Protein AF-W5WKM8-F1 (afdb_monomer)

pLDDT: mean 72.63, std 17.85, range [35.56, 95.5]

Mean predicted aligned error: 15.66 Å

Organism: NCBI:txid1449976

Nearest PDB structures (foldseek):
  8wcm-assembly1_B  TM=4.180E-01  e=6.533E+00  Rift Valley fever virus

Secondary structure (DSSP, 8-state):
-HHHHHHHHHHHHHHHHHHHHHHHHHHHHHHHTT-SS-EE-S--TT-BPEEEEEEEEEETTEEEEEEEEE--SSSBPPPTT-SS---BT-EEE-HHHHHHHHSSGGGGTGGG-TT-EEEEPPGGG-SSTT-EEEEEE-TT--SSSEE-EE----------SHHHHHHHHHHHHHHHHHH------SSS-------

Structure (mmCIF, N/CA/C/O backbone):
data_AF-W5WKM8-F1
#
_entry.id   AF-W5WKM8-F1
#
loop_
_atom_site.group_PDB
_atom_site.id
_atom_site.type_symbol
_atom_site.label_atom_id
_atom_site.label_alt_id
_atom_site.label_comp_id
_atom_site.label_asym_id
_atom_site.label_entity_id
_atom_site.label_seq_id
_atom_site.pdbx_PDB_ins_code
_atom_site.Cartn_x
_atom_site.Cartn_y
_atom_site.Cartn_z
_atom_site.occupancy
_atom_site.B_iso_or_equiv
_atom_site.auth_seq_id
_atom_site.auth_comp_id
_atom_site.auth_asym_id
_atom_site.auth_atom_id
_atom_site.pdbx_PDB_model_num
ATOM 1 N N . MET A 1 1 ? 34.452 47.787 -2.605 1.00 51.53 1 MET A N 1
ATOM 2 C CA . MET A 1 1 ? 33.979 46.634 -3.412 1.00 51.53 1 MET A CA 1
ATOM 3 C C . MET A 1 1 ? 33.472 45.465 -2.559 1.00 51.53 1 MET A C 1
ATOM 5 O O . MET A 1 1 ? 32.476 44.871 -2.940 1.00 51.53 1 MET A O 1
ATOM 9 N N . LEU A 1 2 ? 34.045 45.215 -1.373 1.00 51.47 2 LEU A N 1
ATOM 10 C CA . LEU A 1 2 ? 33.690 44.103 -0.469 1.00 51.47 2 LEU A CA 1
ATOM 11 C C . LEU A 1 2 ? 32.227 44.055 0.036 1.00 51.47 2 LEU A C 1
ATOM 13 O O . LEU A 1 2 ? 31.668 42.985 0.215 1.00 51.47 2 LEU A O 1
ATOM 17 N N . ARG A 1 3 ? 31.566 45.204 0.236 1.00 49.69 3 ARG A N 1
ATOM 18 C CA . ARG A 1 3 ? 30.164 45.248 0.711 1.00 49.69 3 ARG A CA 1
ATOM 19 C C . ARG A 1 3 ? 29.138 44.762 -0.322 1.00 49.69 3 ARG A C 1
ATOM 21 O O . ARG 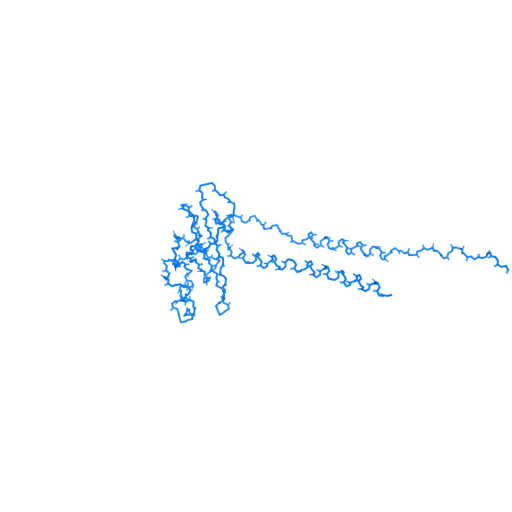A 1 3 ? 28.058 44.326 0.052 1.00 49.69 3 ARG A O 1
ATOM 28 N N . ARG A 1 4 ? 29.465 44.838 -1.617 1.00 51.81 4 ARG A N 1
ATOM 29 C CA . ARG A 1 4 ? 28.562 44.426 -2.706 1.00 51.81 4 ARG A CA 1
ATOM 30 C C . ARG A 1 4 ? 28.568 42.913 -2.923 1.00 51.81 4 ARG A C 1
ATOM 32 O O . ARG A 1 4 ? 27.525 42.354 -3.234 1.00 51.81 4 ARG A O 1
ATOM 39 N N . SER A 1 5 ? 29.707 42.255 -2.714 1.00 51.59 5 SER A N 1
ATOM 40 C CA . SER A 1 5 ? 29.827 40.798 -2.824 1.00 51.59 5 SER A CA 1
ATOM 41 C C . SER A 1 5 ? 29.156 40.065 -1.660 1.00 51.59 5 SER A C 1
ATOM 43 O O . SER A 1 5 ? 28.537 39.032 -1.887 1.00 51.59 5 SER A O 1
ATOM 45 N N . VAL A 1 6 ? 29.195 40.622 -0.443 1.00 59.97 6 VAL A N 1
ATOM 46 C CA . VAL A 1 6 ? 28.514 40.039 0.732 1.00 59.97 6 VAL A CA 1
ATOM 47 C C . VAL A 1 6 ? 26.993 40.023 0.554 1.00 59.97 6 VAL A C 1
ATOM 49 O O . VAL A 1 6 ? 26.350 39.024 0.860 1.00 59.97 6 VAL A O 1
ATOM 52 N N . LEU A 1 7 ? 26.416 41.092 -0.005 1.00 58.94 7 LEU A N 1
ATOM 53 C CA . LEU A 1 7 ? 24.978 41.152 -0.291 1.00 58.94 7 LEU A CA 1
ATOM 54 C C . LEU A 1 7 ? 24.566 40.175 -1.399 1.00 58.94 7 LEU A C 1
ATOM 56 O O . LEU A 1 7 ? 23.513 39.554 -1.303 1.00 58.94 7 LEU A O 1
ATOM 60 N N . LEU A 1 8 ? 25.411 40.002 -2.421 1.00 62.09 8 LEU A N 1
ATOM 61 C CA . LEU A 1 8 ? 25.165 39.035 -3.491 1.00 62.09 8 LEU A CA 1
ATOM 62 C C . LEU A 1 8 ? 25.204 37.594 -2.959 1.00 62.09 8 LEU A C 1
ATOM 64 O O . LEU A 1 8 ? 24.317 36.805 -3.263 1.00 62.09 8 LEU A O 1
ATOM 68 N N . ALA A 1 9 ? 26.190 37.268 -2.119 1.00 62.94 9 ALA A N 1
ATOM 69 C CA . ALA A 1 9 ? 26.302 35.952 -1.494 1.00 62.94 9 ALA A CA 1
ATOM 70 C C . ALA A 1 9 ? 25.115 35.653 -0.562 1.00 62.94 9 ALA A C 1
ATOM 72 O O . ALA A 1 9 ? 24.573 34.553 -0.604 1.00 62.94 9 ALA A O 1
ATOM 73 N N . ALA A 1 10 ? 24.664 36.638 0.221 1.00 64.00 10 ALA A N 1
ATOM 74 C CA . ALA A 1 10 ? 23.489 36.496 1.079 1.00 64.00 10 ALA A CA 1
ATOM 75 C C . ALA A 1 10 ? 22.193 36.295 0.273 1.00 64.00 10 ALA A C 1
ATOM 77 O O . ALA A 1 10 ? 21.369 35.463 0.643 1.00 64.00 10 ALA A O 1
ATOM 78 N N . ALA A 1 11 ? 22.028 36.998 -0.852 1.00 64.25 11 ALA A N 1
ATOM 79 C CA . ALA A 1 11 ? 20.879 36.818 -1.739 1.00 64.25 11 ALA A CA 1
ATOM 80 C C . ALA A 1 11 ? 20.881 35.436 -2.413 1.00 64.25 11 ALA A C 1
ATOM 82 O O . ALA A 1 11 ? 19.850 34.772 -2.450 1.00 64.25 11 ALA A O 1
ATOM 83 N N . ILE A 1 12 ? 22.041 34.967 -2.885 1.00 70.00 12 ILE A N 1
ATOM 84 C CA . ILE A 1 12 ? 22.187 33.624 -3.464 1.00 70.00 12 ILE A CA 1
ATOM 85 C C . ILE A 1 12 ? 21.918 32.548 -2.404 1.00 70.00 12 ILE A C 1
ATOM 87 O O . ILE A 1 12 ? 21.223 31.581 -2.695 1.00 70.00 12 ILE A O 1
ATOM 91 N N . ALA A 1 13 ? 22.402 32.726 -1.172 1.00 61.09 13 ALA A N 1
ATOM 92 C CA . ALA A 1 13 ? 22.132 31.806 -0.068 1.00 61.09 13 ALA A CA 1
ATOM 93 C C . ALA A 1 13 ? 20.644 31.781 0.320 1.00 61.09 13 ALA A C 1
ATOM 95 O O . ALA A 1 13 ? 20.099 30.709 0.570 1.00 61.09 13 ALA A O 1
ATOM 96 N N . ALA A 1 14 ? 19.970 32.935 0.319 1.00 61.34 14 ALA A N 1
ATOM 97 C CA . ALA A 1 14 ? 18.532 33.020 0.569 1.00 61.34 14 ALA A CA 1
ATOM 98 C C . ALA A 1 14 ? 17.711 32.352 -0.548 1.00 61.34 14 ALA A C 1
ATOM 100 O O . ALA A 1 14 ? 16.767 31.621 -0.257 1.00 61.34 14 ALA A O 1
ATOM 101 N N . VAL A 1 15 ? 18.104 32.537 -1.813 1.00 63.16 15 VAL A N 1
ATOM 102 C CA . VAL A 1 15 ? 17.495 31.847 -2.961 1.00 6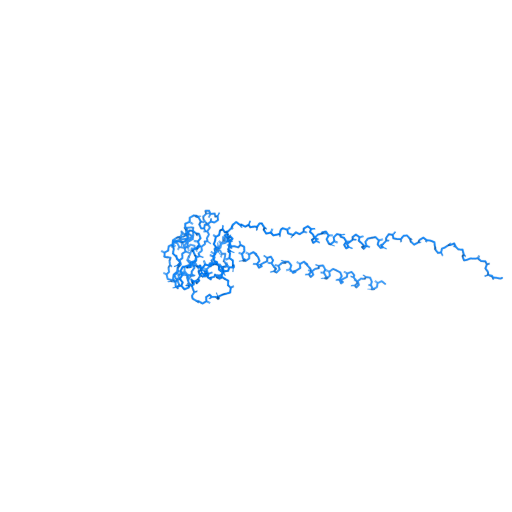3.16 15 VAL A CA 1
ATOM 103 C C . VAL A 1 15 ? 17.743 30.340 -2.873 1.00 63.16 15 VAL A C 1
ATOM 105 O O . VAL A 1 15 ? 16.800 29.568 -2.988 1.00 63.16 15 VAL A O 1
ATOM 108 N N . ALA A 1 16 ? 18.969 29.901 -2.585 1.00 58.66 16 ALA A N 1
ATOM 109 C CA . ALA A 1 16 ? 19.282 28.485 -2.409 1.00 58.66 16 ALA A CA 1
ATOM 110 C C . ALA A 1 16 ? 18.465 27.860 -1.265 1.00 58.66 16 ALA A C 1
ATOM 112 O O . ALA A 1 16 ? 17.856 26.812 -1.457 1.00 58.66 16 ALA A O 1
ATOM 113 N N . ALA A 1 17 ? 18.362 28.526 -0.111 1.00 55.62 17 ALA A N 1
ATOM 114 C CA . ALA A 1 17 ? 17.527 28.067 1.000 1.00 55.62 17 ALA A CA 1
ATOM 115 C C . ALA A 1 17 ? 16.041 27.966 0.606 1.00 55.62 17 ALA A C 1
ATOM 117 O O . ALA A 1 17 ? 15.384 26.984 0.947 1.00 55.62 17 ALA A O 1
ATOM 118 N N . ALA A 1 18 ? 15.530 28.925 -0.172 1.00 56.00 18 ALA A N 1
ATOM 119 C CA . ALA A 1 18 ? 14.168 28.895 -0.700 1.00 56.00 18 ALA A CA 1
ATOM 120 C C . ALA A 1 18 ? 13.939 27.789 -1.748 1.00 56.00 18 ALA A C 1
ATOM 122 O O . ALA A 1 18 ? 12.811 27.326 -1.883 1.00 56.00 18 ALA A O 1
ATOM 123 N N . LEU A 1 19 ? 14.981 27.330 -2.454 1.00 52.22 19 LEU A N 1
ATOM 124 C CA . LEU A 1 19 ? 14.909 26.162 -3.343 1.00 52.22 19 LEU A CA 1
ATOM 125 C C . LEU A 1 19 ? 15.028 24.821 -2.598 1.00 52.22 19 LEU A C 1
ATOM 127 O O . LEU A 1 19 ? 14.516 23.819 -3.095 1.00 52.22 19 LEU A O 1
ATOM 131 N N . LEU A 1 20 ? 15.657 24.776 -1.418 1.00 51.16 20 LEU A N 1
ATOM 132 C CA . LEU A 1 20 ? 15.793 23.534 -0.643 1.00 51.16 20 LEU A CA 1
ATOM 133 C C . LEU A 1 20 ? 14.519 23.150 0.125 1.00 51.16 20 LEU A C 1
ATOM 135 O O . LEU A 1 20 ? 14.221 21.963 0.256 1.00 51.16 20 LEU A O 1
ATOM 139 N N . VAL A 1 21 ? 13.746 24.122 0.618 1.00 48.81 21 VAL A N 1
ATOM 140 C CA . VAL A 1 21 ? 12.509 23.842 1.375 1.00 48.81 21 VAL A CA 1
ATOM 141 C C . VAL A 1 21 ? 11.454 23.087 0.536 1.00 48.81 21 VAL A C 1
ATOM 143 O O . VAL A 1 21 ? 10.919 22.093 1.035 1.00 48.81 21 VAL A O 1
ATOM 146 N N . PRO A 1 22 ? 11.199 23.437 -0.742 1.00 46.53 22 PRO A N 1
ATOM 147 C CA . PRO A 1 22 ? 10.296 22.682 -1.608 1.00 46.53 22 PRO A CA 1
ATOM 148 C C . PRO A 1 22 ? 10.731 21.235 -1.839 1.00 46.53 22 PRO A C 1
ATOM 150 O O . PRO A 1 22 ? 9.876 20.371 -1.964 1.00 46.53 22 PRO A O 1
ATOM 153 N N . GLN A 1 23 ? 12.033 20.928 -1.863 1.00 43.38 23 GLN A N 1
ATOM 154 C CA . GLN A 1 23 ? 12.495 19.556 -2.120 1.00 43.38 23 GLN A CA 1
ATOM 155 C C . GLN A 1 23 ? 12.230 18.609 -0.943 1.00 43.38 23 GLN A C 1
ATOM 157 O O . GLN A 1 23 ? 11.959 17.424 -1.144 1.00 43.38 23 GLN A O 1
ATOM 162 N N . VAL A 1 24 ? 12.236 19.126 0.287 1.00 43.66 24 VAL A N 1
ATOM 163 C CA . VAL A 1 24 ? 11.869 18.355 1.487 1.00 43.66 24 VAL A CA 1
ATOM 164 C C . VAL A 1 24 ? 10.354 18.114 1.554 1.00 43.66 24 VAL A C 1
ATOM 166 O O . VAL A 1 24 ? 9.916 17.071 2.032 1.00 43.66 24 VAL A O 1
ATOM 169 N N . ILE A 1 25 ? 9.547 19.042 1.032 1.00 44.06 25 ILE A N 1
ATOM 170 C CA . ILE A 1 25 ? 8.085 18.894 0.957 1.00 44.06 25 ILE A CA 1
ATOM 171 C C . ILE A 1 25 ? 7.692 17.981 -0.209 1.00 44.06 25 ILE A C 1
ATOM 173 O O . ILE A 1 25 ? 6.928 17.049 0.001 1.00 44.06 25 ILE A O 1
ATOM 177 N N . ALA A 1 26 ? 8.292 18.148 -1.387 1.00 37.09 26 ALA A N 1
ATOM 178 C CA . ALA A 1 26 ? 8.043 17.316 -2.563 1.00 37.09 26 ALA A CA 1
ATOM 179 C C . ALA A 1 26 ? 8.474 15.854 -2.358 1.00 37.09 26 ALA A C 1
ATOM 181 O O . ALA A 1 26 ? 7.816 14.943 -2.842 1.00 37.09 26 ALA A O 1
ATOM 182 N N . SER A 1 27 ? 9.539 15.597 -1.592 1.00 36.50 27 SER A N 1
ATOM 183 C CA . SER A 1 27 ? 9.909 14.228 -1.193 1.00 36.50 27 SER A CA 1
ATOM 184 C C . SER A 1 27 ? 8.946 13.626 -0.164 1.00 36.50 27 SER A C 1
ATOM 186 O O . SER A 1 27 ? 8.787 12.405 -0.113 1.00 36.50 27 SER A O 1
ATOM 188 N N . ARG A 1 28 ? 8.267 14.465 0.630 1.00 39.00 28 ARG A N 1
ATOM 189 C CA . ARG A 1 28 ? 7.161 14.052 1.502 1.00 39.00 28 ARG A CA 1
ATOM 190 C C . ARG A 1 28 ? 5.899 13.770 0.691 1.00 39.00 28 ARG A C 1
ATOM 192 O O . ARG A 1 28 ? 5.320 12.712 0.877 1.00 39.00 28 ARG A O 1
ATOM 199 N N . GLU A 1 29 ? 5.531 14.649 -0.236 1.00 37.09 29 GLU A N 1
ATOM 200 C CA . GLU A 1 29 ? 4.366 14.512 -1.118 1.00 37.09 29 GLU A CA 1
ATOM 201 C C . GLU A 1 29 ? 4.515 13.380 -2.132 1.00 37.09 29 GLU A C 1
ATOM 203 O O . GLU A 1 29 ? 3.543 12.688 -2.381 1.00 37.09 29 GLU A O 1
ATOM 208 N N . ALA A 1 30 ? 5.714 13.095 -2.644 1.00 35.56 30 ALA A N 1
ATOM 209 C CA . ALA A 1 30 ? 5.969 11.891 -3.439 1.00 35.56 30 ALA A CA 1
ATOM 210 C C . ALA A 1 30 ? 5.799 10.608 -2.602 1.00 35.56 30 ALA A C 1
ATOM 212 O O . ALA A 1 30 ? 5.391 9.571 -3.117 1.00 35.56 30 ALA A O 1
ATOM 213 N N . ARG A 1 31 ? 6.064 10.686 -1.289 1.00 43.25 31 ARG A N 1
ATOM 214 C CA . ARG A 1 31 ? 5.884 9.581 -0.336 1.00 43.25 31 ARG A CA 1
ATOM 215 C C . ARG A 1 31 ? 4.416 9.391 0.077 1.00 43.25 31 ARG A C 1
ATOM 217 O O . ARG A 1 31 ? 4.029 8.270 0.390 1.00 43.25 31 ARG A O 1
ATOM 224 N N . THR A 1 32 ? 3.596 10.444 0.058 1.00 41.44 32 TH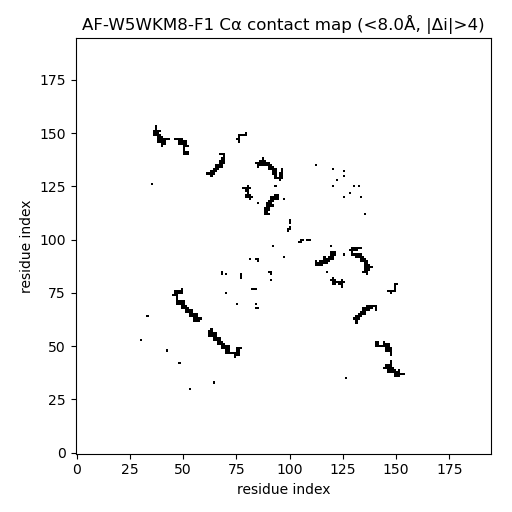R A N 1
ATOM 225 C CA . THR A 1 32 ? 2.132 10.365 0.244 1.00 41.44 32 THR A CA 1
ATOM 226 C C . THR A 1 32 ? 1.371 10.124 -1.063 1.00 41.44 32 THR A C 1
ATOM 228 O O . THR A 1 32 ? 0.319 9.498 -1.039 1.00 41.44 32 THR A O 1
ATOM 231 N N . GLY A 1 33 ? 1.900 10.579 -2.198 1.00 39.28 33 GLY A N 1
ATOM 232 C CA . GLY A 1 33 ? 1.282 10.529 -3.527 1.00 39.28 33 GLY A CA 1
ATOM 233 C C . GLY A 1 33 ? 1.304 9.151 -4.182 1.00 39.28 33 GLY A C 1
ATOM 234 O O . GLY A 1 33 ? 0.640 8.947 -5.189 1.00 39.28 33 GLY A O 1
ATOM 235 N N . ALA A 1 34 ? 2.008 8.186 -3.590 1.00 36.69 34 ALA A N 1
ATOM 236 C CA . ALA A 1 34 ? 1.874 6.786 -3.974 1.00 36.69 34 ALA A CA 1
ATOM 237 C C . ALA A 1 34 ? 0.582 6.140 -3.449 1.00 36.69 34 ALA A C 1
ATOM 239 O O . ALA A 1 34 ? 0.261 5.018 -3.835 1.00 36.69 34 ALA A O 1
ATOM 240 N N . LEU A 1 35 ? -0.192 6.844 -2.607 1.00 53.84 35 LEU A N 1
ATOM 241 C CA . LEU A 1 35 ? -1.617 6.565 -2.469 1.00 53.84 35 LEU A CA 1
ATOM 242 C C . LEU A 1 35 ? -2.262 6.933 -3.813 1.00 53.84 35 LEU A C 1
ATOM 244 O O . LEU A 1 35 ? -2.779 8.032 -3.983 1.00 53.84 35 LEU A O 1
ATOM 248 N N . THR A 1 36 ? -2.191 6.027 -4.792 1.00 52.19 36 THR A N 1
ATOM 249 C CA . THR A 1 36 ? -2.787 6.201 -6.133 1.00 52.19 36 THR A CA 1
ATOM 250 C C . THR A 1 36 ? -4.267 6.584 -6.046 1.00 52.19 36 THR A C 1
ATOM 252 O O . THR A 1 36 ? -4.812 7.210 -6.948 1.00 52.19 36 THR A O 1
ATOM 255 N N . PHE A 1 37 ? -4.901 6.272 -4.916 1.00 53.84 37 PHE A N 1
ATOM 256 C CA . PHE A 1 37 ? -6.233 6.717 -4.563 1.00 53.84 37 PHE A CA 1
ATOM 257 C C . PHE A 1 37 ? -6.167 7.891 -3.591 1.00 53.84 37 PHE A C 1
ATOM 259 O O . PHE A 1 37 ? -5.563 7.799 -2.522 1.00 53.84 37 PHE A O 1
ATOM 266 N N . SER A 1 38 ? -6.860 8.974 -3.943 1.00 56.44 38 SER A N 1
ATOM 267 C CA . SER A 1 38 ? -7.135 10.079 -3.028 1.00 56.44 38 SER A CA 1
ATOM 268 C C . SER A 1 38 ? -7.756 9.528 -1.744 1.00 56.44 38 SER A C 1
ATOM 270 O O . SER A 1 38 ? -8.793 8.858 -1.784 1.00 56.44 38 SER A O 1
ATOM 272 N N . ALA A 1 39 ? -7.084 9.763 -0.621 1.00 63.53 39 ALA A N 1
ATOM 273 C CA . ALA A 1 39 ? -7.487 9.266 0.682 1.00 63.53 39 ALA A CA 1
ATOM 274 C C . ALA A 1 39 ? -8.050 10.416 1.522 1.00 63.53 39 ALA A C 1
ATOM 276 O O . ALA A 1 39 ? -7.360 11.412 1.758 1.00 63.53 39 ALA A O 1
ATOM 277 N N . VAL A 1 40 ? -9.286 10.287 2.010 1.00 62.34 40 VAL A N 1
ATOM 278 C CA . VAL A 1 40 ? -9.849 11.274 2.943 1.00 62.34 40 VAL A CA 1
ATOM 279 C C . VAL A 1 40 ? -9.275 11.012 4.329 1.00 62.34 40 VAL A C 1
ATOM 281 O O . VAL A 1 40 ? -9.478 9.948 4.910 1.00 62.34 40 VAL A O 1
ATOM 284 N N . GLN A 1 41 ? -8.551 11.993 4.864 1.00 70.88 41 GLN A N 1
ATOM 285 C CA . GLN A 1 41 ? -7.913 11.909 6.185 1.00 70.88 41 GLN A CA 1
ATOM 286 C C . GLN A 1 41 ? -8.751 12.534 7.313 1.00 70.88 41 GLN A C 1
ATOM 288 O O . GLN A 1 41 ? -8.374 12.466 8.482 1.00 70.88 41 GLN A O 1
ATOM 293 N N . HIS A 1 42 ? -9.893 13.142 6.980 1.00 74.50 42 HIS A N 1
ATOM 294 C CA . HIS A 1 42 ? -10.816 13.703 7.964 1.00 74.50 42 HIS A CA 1
ATOM 295 C C . HIS A 1 42 ? -11.844 12.651 8.401 1.00 74.50 42 HIS A C 1
ATOM 297 O O . HIS A 1 42 ? -12.287 11.873 7.556 1.00 74.50 42 HIS A O 1
ATOM 303 N N . PRO A 1 43 ? -12.254 12.632 9.684 1.00 77.62 43 PRO A N 1
ATOM 304 C CA . PRO A 1 43 ? -13.230 11.668 10.175 1.00 77.62 43 PRO A CA 1
ATOM 305 C C . PRO A 1 43 ? -14.549 11.711 9.401 1.00 77.62 43 PRO A C 1
ATOM 307 O O . PRO A 1 43 ? -15.145 12.777 9.238 1.00 77.62 43 PRO A O 1
ATOM 310 N N . VAL A 1 44 ? -15.025 10.539 8.983 1.00 77.81 44 VAL A N 1
ATOM 311 C CA . VAL A 1 44 ? -16.345 10.348 8.369 1.00 77.81 44 VAL A CA 1
ATOM 312 C C . VAL A 1 44 ? -17.260 9.682 9.393 1.00 77.81 44 VAL A C 1
ATOM 314 O O . VAL A 1 44 ? -16.878 8.715 10.051 1.00 77.81 44 VAL A O 1
ATOM 317 N N . ALA A 1 45 ? -18.471 10.214 9.567 1.00 79.88 45 ALA A N 1
ATOM 318 C CA . ALA A 1 45 ? -19.404 9.713 10.571 1.00 79.88 45 ALA A CA 1
ATOM 319 C C . ALA A 1 45 ? -19.747 8.232 10.324 1.00 79.88 45 ALA A C 1
ATOM 321 O O . ALA A 1 45 ? -20.242 7.874 9.258 1.00 79.88 45 ALA A O 1
ATOM 322 N N . GLY A 1 46 ? -19.501 7.381 11.326 1.00 80.12 46 GLY A N 1
ATOM 323 C CA . GLY A 1 46 ? -19.794 5.944 11.262 1.00 80.12 46 GLY A CA 1
ATOM 324 C C . GLY A 1 46 ? -18.759 5.091 10.517 1.00 80.12 46 GLY A C 1
ATOM 325 O O . GLY A 1 46 ? -18.990 3.892 10.354 1.00 80.12 46 GLY A O 1
ATOM 326 N N . VAL A 1 47 ? -17.634 5.670 10.086 1.00 83.19 47 VAL A N 1
ATOM 327 C CA . VAL A 1 47 ? -16.531 4.945 9.441 1.00 83.19 47 VAL A CA 1
ATOM 328 C C . VAL A 1 47 ? -15.306 4.980 10.344 1.00 83.19 47 VAL A C 1
ATOM 330 O O . VAL A 1 47 ? -14.831 6.053 10.716 1.00 83.19 47 VAL A O 1
ATOM 333 N N . GLU A 1 48 ? -14.771 3.808 10.676 1.00 88.19 48 GLU A N 1
ATOM 334 C CA . GLU A 1 48 ? -13.489 3.733 11.374 1.00 88.19 48 GLU A CA 1
ATOM 335 C C . GLU A 1 48 ? -12.330 3.856 10.380 1.00 88.19 48 GLU A C 1
ATOM 337 O O . GLU A 1 48 ? -12.391 3.302 9.276 1.00 88.19 48 GLU A O 1
ATOM 342 N N . PRO A 1 49 ? -11.238 4.532 10.765 1.00 88.50 49 PRO A N 1
ATOM 343 C CA . PRO A 1 49 ? -10.121 4.729 9.868 1.00 88.50 49 PRO A CA 1
ATOM 344 C C . PRO A 1 49 ? -9.328 3.443 9.658 1.00 88.50 49 PRO A C 1
ATOM 346 O O . PRO A 1 49 ? -9.112 2.646 10.576 1.00 88.50 49 PRO A O 1
ATOM 349 N N . LEU A 1 50 ? -8.794 3.301 8.452 1.00 89.88 50 LEU A N 1
ATOM 350 C CA . LEU A 1 50 ? -7.670 2.428 8.178 1.00 89.88 50 LEU A CA 1
ATOM 351 C C . LEU A 1 50 ? -6.379 3.190 8.467 1.00 89.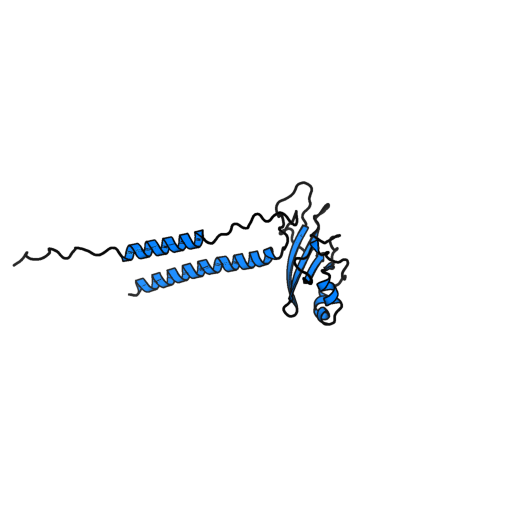88 50 LEU A C 1
ATOM 353 O O . LEU A 1 50 ? -6.151 4.269 7.918 1.00 89.88 50 LEU A O 1
ATOM 357 N N . TYR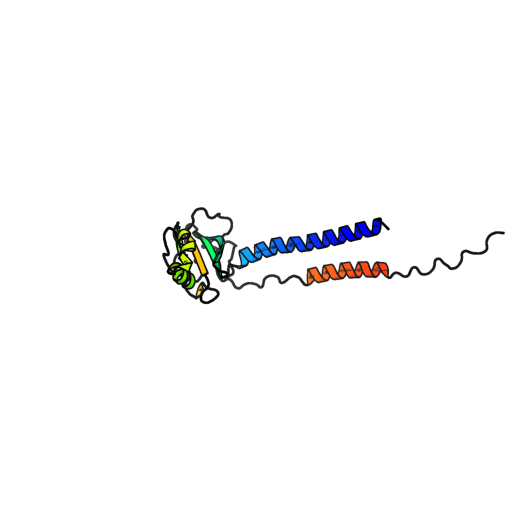 A 1 51 ? -5.519 2.631 9.313 1.00 90.44 51 TYR A N 1
ATOM 358 C CA . TYR A 1 51 ? -4.204 3.210 9.558 1.00 90.44 51 TYR A CA 1
ATOM 359 C C . TYR A 1 51 ? -3.171 2.605 8.619 1.00 90.44 51 TYR A C 1
ATOM 361 O O . TYR A 1 51 ? -3.083 1.382 8.498 1.00 90.44 51 TYR A O 1
ATOM 369 N N . LEU A 1 52 ? -2.374 3.463 7.986 1.00 88.94 52 LEU A N 1
ATOM 370 C CA . LEU A 1 52 ? -1.427 3.073 6.944 1.00 88.94 52 LEU A CA 1
ATOM 371 C C . LEU A 1 52 ? -0.012 3.548 7.270 1.00 88.94 52 LEU A C 1
ATOM 373 O O . LEU A 1 52 ? 0.217 4.691 7.666 1.00 88.94 52 LEU A O 1
ATOM 377 N N . ARG A 1 53 ? 0.971 2.688 7.023 1.00 88.44 53 ARG A N 1
ATOM 378 C CA . ARG A 1 53 ? 2.385 3.063 6.977 1.00 88.44 53 ARG A CA 1
ATOM 379 C C . ARG A 1 53 ? 2.969 2.594 5.657 1.00 88.44 53 ARG A C 1
ATOM 381 O O . ARG A 1 53 ? 3.094 1.395 5.426 1.00 88.44 53 ARG A O 1
ATOM 388 N N . ALA A 1 54 ? 3.320 3.553 4.809 1.00 86.81 54 ALA A N 1
ATOM 389 C CA . ALA A 1 54 ? 3.899 3.268 3.508 1.00 86.81 54 ALA A CA 1
ATOM 390 C C . ALA A 1 54 ? 5.290 2.625 3.637 1.00 86.81 54 ALA A C 1
ATOM 392 O O . ALA A 1 54 ? 6.092 2.997 4.500 1.00 86.81 54 ALA A O 1
ATOM 393 N N . GLN A 1 55 ? 5.556 1.666 2.761 1.00 84.88 55 GLN A N 1
ATOM 394 C CA . GLN A 1 55 ? 6.790 0.906 2.638 1.00 84.88 55 GLN A CA 1
ATOM 395 C C . GLN A 1 55 ? 7.160 0.882 1.157 1.00 84.88 55 GLN A C 1
ATOM 397 O O . GLN A 1 55 ? 6.556 0.165 0.371 1.00 84.88 55 GLN A O 1
ATOM 402 N N . PHE A 1 56 ? 8.131 1.700 0.766 1.00 81.12 56 PHE A N 1
ATOM 403 C CA . PHE A 1 56 ? 8.590 1.753 -0.619 1.00 81.12 56 PHE A CA 1
ATOM 404 C C . PHE A 1 56 ? 9.852 0.925 -0.773 1.00 81.12 56 PHE A C 1
ATOM 406 O O . PHE A 1 56 ? 10.775 1.041 0.038 1.00 81.12 56 PHE A O 1
ATOM 413 N N . GLY A 1 57 ? 9.882 0.124 -1.827 1.00 81.00 57 GLY A N 1
ATOM 414 C CA . GLY A 1 57 ? 11.039 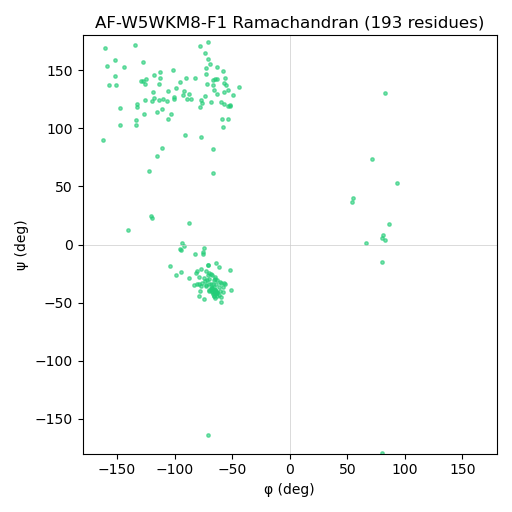-0.644 -2.243 1.00 81.00 57 GLY A CA 1
ATOM 415 C C . GLY A 1 57 ? 11.265 -0.521 -3.741 1.00 81.00 57 GLY A C 1
ATOM 416 O O . GLY A 1 57 ? 10.443 0.017 -4.482 1.00 81.00 57 GLY A O 1
ATOM 417 N N . ASP A 1 58 ? 12.398 -1.047 -4.167 1.00 85.00 58 ASP A N 1
ATOM 418 C CA . ASP A 1 58 ? 12.710 -1.285 -5.566 1.00 85.00 58 ASP A CA 1
ATOM 419 C C . ASP A 1 58 ? 13.177 -2.732 -5.691 1.00 85.00 58 ASP A C 1
ATOM 421 O O . ASP A 1 58 ? 13.873 -3.248 -4.807 1.00 85.00 58 ASP A O 1
ATOM 425 N N . HIS A 1 59 ? 12.769 -3.383 -6.770 1.00 82.31 59 HIS A N 1
ATOM 426 C CA . HIS A 1 59 ? 13.218 -4.715 -7.114 1.00 82.31 59 HIS A CA 1
ATOM 427 C C . HIS A 1 59 ? 13.592 -4.739 -8.596 1.00 82.31 59 HIS A C 1
ATOM 429 O O . HIS A 1 59 ? 12.731 -4.664 -9.467 1.00 82.31 59 HIS A O 1
ATOM 435 N N . HIS A 1 60 ? 14.896 -4.804 -8.878 1.00 85.81 60 HIS A N 1
ATOM 436 C CA . HIS A 1 60 ? 15.453 -4.797 -10.237 1.00 85.81 60 HIS A CA 1
ATOM 437 C C . HIS A 1 60 ? 14.994 -3.612 -11.113 1.00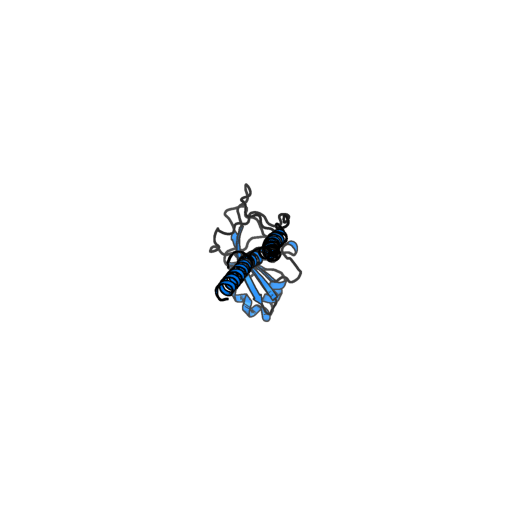 85.81 60 HIS A C 1
ATOM 439 O O . HIS A 1 60 ? 14.828 -3.757 -12.323 1.00 85.81 60 HIS A O 1
ATOM 445 N N . GLY A 1 61 ? 14.830 -2.423 -10.523 1.00 81.50 61 GLY A N 1
ATOM 446 C CA . GLY A 1 61 ? 14.376 -1.226 -11.235 1.00 81.50 61 GLY A CA 1
ATOM 447 C C . GLY A 1 61 ? 12.859 -1.135 -11.406 1.00 81.50 61 GLY A C 1
ATOM 448 O O . GLY A 1 61 ? 12.383 -0.208 -12.062 1.00 81.50 61 GLY A O 1
ATOM 449 N N . GLN A 1 62 ? 12.103 -2.079 -10.837 1.00 81.19 62 GLN A N 1
ATOM 450 C CA . GLN A 1 62 ? 10.653 -2.009 -10.727 1.00 81.19 62 GLN A CA 1
ATOM 451 C C . GLN A 1 62 ? 10.269 -1.562 -9.314 1.00 81.19 62 GLN A C 1
ATOM 453 O O . GLN A 1 62 ? 10.669 -2.166 -8.314 1.00 81.19 62 GLN A O 1
ATOM 458 N N . ALA A 1 63 ? 9.474 -0.496 -9.228 1.00 84.19 63 ALA A N 1
ATOM 459 C CA . ALA A 1 63 ? 9.012 0.028 -7.953 1.00 84.19 63 ALA A CA 1
ATOM 460 C C . ALA A 1 63 ? 8.081 -0.977 -7.261 1.00 84.19 63 ALA A C 1
ATOM 462 O O . ALA A 1 63 ? 7.145 -1.495 -7.870 1.00 84.19 63 ALA A O 1
ATOM 463 N N . VAL A 1 64 ? 8.321 -1.212 -5.971 1.00 87.88 64 VAL A N 1
ATOM 464 C CA . VAL A 1 64 ? 7.465 -2.031 -5.109 1.00 87.88 64 VAL A CA 1
ATOM 465 C C . VAL A 1 64 ? 6.787 -1.115 -4.098 1.00 87.88 64 VAL A C 1
ATOM 467 O O . VAL A 1 64 ? 7.445 -0.477 -3.270 1.00 87.88 64 VAL A O 1
ATOM 470 N N . ILE A 1 65 ? 5.459 -1.046 -4.165 1.00 87.69 65 ILE A N 1
ATOM 471 C CA . ILE A 1 65 ? 4.638 -0.170 -3.330 1.00 87.69 65 ILE A CA 1
ATOM 472 C C . ILE A 1 65 ? 3.935 -1.009 -2.263 1.00 87.69 65 ILE A C 1
ATOM 474 O O . ILE A 1 65 ? 3.004 -1.765 -2.528 1.00 87.69 65 ILE A O 1
ATOM 478 N N . GLY A 1 66 ? 4.384 -0.864 -1.026 1.00 89.81 66 GLY A N 1
ATOM 479 C CA . GLY A 1 66 ? 3.870 -1.584 0.125 1.00 89.81 66 GLY A CA 1
ATOM 480 C C . GLY A 1 66 ? 3.148 -0.691 1.117 1.00 89.81 66 GLY A C 1
ATOM 481 O O . GLY A 1 66 ? 3.531 0.457 1.351 1.00 89.81 66 GLY A O 1
ATOM 482 N N . TYR A 1 67 ? 2.154 -1.250 1.795 1.00 91.06 67 TYR A N 1
ATOM 483 C CA . TYR A 1 67 ? 1.506 -0.610 2.932 1.00 91.06 67 TYR A CA 1
ATOM 484 C C . TYR A 1 67 ? 1.368 -1.585 4.090 1.00 91.06 67 TYR A C 1
ATOM 486 O O . TYR A 1 67 ? 0.685 -2.601 3.990 1.00 91.06 67 TYR A O 1
ATOM 494 N N . ALA A 1 68 ? 1.958 -1.236 5.231 1.00 91.94 68 ALA A N 1
ATOM 495 C CA . ALA A 1 68 ? 1.581 -1.855 6.489 1.00 91.94 68 ALA A CA 1
ATOM 496 C C . ALA A 1 68 ? 0.245 -1.255 6.944 1.00 91.94 68 ALA A C 1
ATOM 498 O O . ALA A 1 68 ? 0.132 -0.035 7.098 1.00 91.94 68 ALA A O 1
ATOM 499 N N . VAL A 1 69 ? -0.759 -2.106 7.134 1.00 92.81 69 VAL A N 1
ATOM 500 C CA . VAL A 1 69 ? -2.127 -1.708 7.460 1.00 92.81 69 VAL A CA 1
ATOM 501 C C . VAL A 1 69 ? -2.502 -2.136 8.865 1.00 92.81 69 VAL A C 1
ATOM 503 O O . VAL A 1 69 ? -2.160 -3.229 9.323 1.00 92.81 69 VAL A O 1
ATOM 506 N N . ARG A 1 70 ? -3.273 -1.289 9.541 1.00 92.94 70 ARG A N 1
ATOM 507 C CA . ARG A 1 70 ? -3.959 -1.665 10.771 1.00 92.94 70 ARG A CA 1
ATOM 508 C C . ARG A 1 70 ? -5.416 -1.218 10.707 1.00 92.94 70 ARG A C 1
ATOM 510 O O . ARG A 1 70 ? -5.651 -0.009 10.638 1.00 92.94 70 ARG A O 1
ATOM 517 N N . PRO A 1 71 ? -6.378 -2.156 10.770 1.00 90.81 71 PRO A N 1
ATOM 518 C CA . PRO A 1 71 ? -7.785 -1.798 10.850 1.00 90.81 71 PRO A CA 1
ATOM 519 C C . PRO A 1 71 ? -8.101 -1.035 12.142 1.00 90.81 71 PRO A C 1
ATOM 521 O O . PRO A 1 71 ? -7.424 -1.208 13.163 1.00 90.81 71 PRO A O 1
ATOM 524 N N . GLY A 1 72 ? -9.140 -0.205 12.088 1.00 85.62 72 GLY A N 1
ATOM 525 C CA . GLY A 1 72 ? -9.816 0.322 13.270 1.00 85.62 72 GLY A CA 1
ATOM 526 C C . GLY A 1 72 ? -10.626 -0.764 13.987 1.00 85.62 72 GLY A C 1
ATOM 527 O O . GLY A 1 72 ? -10.419 -1.960 13.776 1.00 85.62 72 GLY A O 1
ATOM 528 N N . GLU A 1 73 ? -11.540 -0.359 14.869 1.00 78.12 73 GLU A N 1
ATOM 529 C CA . GLU A 1 73 ? -12.259 -1.322 15.718 1.00 78.12 73 GLU A CA 1
ATOM 530 C C . GLU A 1 73 ? -13.384 -2.062 14.980 1.00 78.12 73 GLU A C 1
ATOM 532 O O . GLU A 1 73 ? -13.554 -3.267 15.166 1.00 78.12 73 GLU A O 1
ATOM 537 N N . SER A 1 74 ? -14.141 -1.375 14.121 1.00 80.81 74 SER A N 1
ATOM 538 C CA . SER A 1 74 ? -15.223 -1.978 13.332 1.00 80.81 74 SER A CA 1
ATOM 539 C C . SER A 1 74 ? -15.549 -1.135 12.099 1.00 80.81 74 SER A C 1
ATOM 541 O O . SER A 1 74 ? -15.324 0.063 12.117 1.00 80.81 74 SER A O 1
ATOM 543 N N . ASN A 1 75 ? -16.082 -1.727 11.024 1.00 80.38 75 ASN A N 1
ATOM 544 C CA . ASN A 1 75 ? -16.465 -0.983 9.810 1.00 80.38 75 ASN A CA 1
ATOM 545 C C . ASN A 1 75 ? -15.325 -0.132 9.203 1.00 80.38 75 ASN A C 1
ATOM 547 O O . ASN A 1 75 ? -15.523 1.011 8.792 1.00 80.38 75 ASN A O 1
ATOM 551 N N . THR A 1 76 ? -14.104 -0.673 9.198 1.00 85.19 76 THR A N 1
ATOM 552 C CA . THR A 1 76 ? -12.957 -0.003 8.580 1.00 85.19 76 THR A CA 1
ATOM 553 C C . THR A 1 76 ? -13.071 -0.023 7.064 1.00 85.19 76 THR A C 1
ATOM 555 O O . THR A 1 76 ? -13.404 -1.054 6.480 1.00 85.19 76 THR A O 1
ATOM 558 N N . VAL A 1 77 ? -12.745 1.104 6.432 1.00 86.31 77 VAL A N 1
ATOM 559 C CA . VAL A 1 77 ? -12.746 1.211 4.973 1.00 86.31 77 VAL A CA 1
ATOM 560 C C . VAL A 1 77 ? -11.718 0.264 4.339 1.00 86.31 77 VAL A C 1
ATOM 562 O O . VAL A 1 77 ? -10.620 0.058 4.865 1.00 86.31 77 VAL A O 1
ATOM 565 N N . LEU A 1 78 ? -12.082 -0.323 3.200 1.00 87.94 78 LEU A N 1
ATOM 566 C CA . LEU A 1 78 ? -11.217 -1.218 2.439 1.00 87.94 78 LEU A CA 1
ATOM 567 C C . LEU A 1 78 ? -10.499 -0.442 1.330 1.00 87.94 78 LEU A C 1
ATOM 569 O O . LEU A 1 78 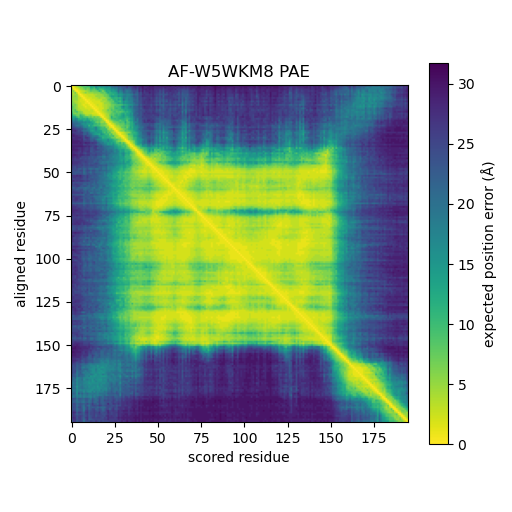? -11.132 0.397 0.684 1.00 87.94 78 LEU A O 1
ATOM 573 N N . PRO A 1 79 ? -9.206 -0.714 1.081 1.00 87.62 79 PRO A N 1
ATOM 574 C CA . PRO A 1 79 ? -8.554 -0.252 -0.133 1.00 87.62 79 PRO A CA 1
ATOM 575 C C . PRO A 1 79 ? -9.291 -0.780 -1.376 1.00 87.62 79 PRO A C 1
ATOM 577 O O . PRO A 1 79 ? -9.841 -1.885 -1.326 1.00 87.62 79 PRO A O 1
ATOM 580 N N . PRO A 1 80 ? -9.287 -0.040 -2.497 1.00 85.56 80 PRO A N 1
ATOM 581 C CA . PRO A 1 80 ? -9.855 -0.523 -3.752 1.00 85.56 80 PRO A CA 1
ATOM 582 C C . PRO A 1 80 ? -9.208 -1.851 -4.168 1.00 85.56 80 PRO A C 1
ATOM 584 O O . PRO A 1 80 ? -8.028 -2.086 -3.890 1.00 85.56 80 PRO A O 1
ATOM 587 N N . GLY A 1 81 ? -9.997 -2.755 -4.744 1.00 85.94 81 GLY A N 1
ATOM 588 C CA . GLY A 1 81 ? -9.573 -4.113 -5.086 1.00 85.94 81 GLY A CA 1
ATOM 589 C C . GLY A 1 81 ? -9.234 -5.046 -3.919 1.00 85.94 81 GLY A C 1
ATOM 590 O O . GLY A 1 81 ? -8.867 -6.196 -4.160 1.00 85.94 81 GLY A O 1
ATOM 591 N N . VAL A 1 82 ? -9.366 -4.616 -2.658 1.00 90.38 82 VAL A N 1
ATOM 592 C CA . VAL A 1 82 ? -9.123 -5.463 -1.479 1.00 90.38 82 VAL A CA 1
ATOM 593 C C . VAL A 1 82 ? -10.452 -5.911 -0.878 1.00 90.38 82 VAL A C 1
ATOM 595 O O . VAL A 1 82 ? -11.189 -5.127 -0.289 1.00 90.38 82 VAL A O 1
ATOM 598 N N . SER A 1 83 ? -10.747 -7.207 -0.972 1.00 88.56 83 SER A N 1
ATOM 599 C CA . SER A 1 83 ? -11.988 -7.790 -0.438 1.00 88.56 83 SER A CA 1
ATOM 600 C C . SER A 1 83 ? -11.993 -7.927 1.088 1.00 88.56 83 SER A C 1
ATOM 602 O O . SER A 1 83 ? -13.052 -7.892 1.719 1.00 88.56 83 SER A O 1
ATOM 604 N N . ARG A 1 84 ? -10.813 -8.089 1.698 1.00 90.94 84 ARG A N 1
ATOM 605 C CA . ARG A 1 84 ? -10.626 -8.228 3.145 1.00 90.94 84 ARG A CA 1
ATOM 606 C C . ARG A 1 84 ? -9.268 -7.684 3.559 1.00 90.94 84 ARG A C 1
ATOM 608 O O . ARG A 1 84 ? -8.263 -7.982 2.923 1.00 90.94 84 ARG A O 1
ATOM 615 N N . LEU A 1 85 ? -9.225 -6.942 4.665 1.00 91.25 85 LEU A N 1
ATOM 616 C CA . LEU A 1 85 ? -7.951 -6.501 5.230 1.00 91.25 85 LEU A CA 1
ATOM 617 C C . LEU A 1 85 ? -7.138 -7.697 5.753 1.00 91.25 85 LEU A C 1
ATOM 619 O O . LEU A 1 85 ? -7.710 -8.560 6.433 1.00 91.25 85 LEU A O 1
ATOM 623 N N . PRO A 1 86 ? -5.819 -7.728 5.491 1.00 93.25 86 PRO A N 1
ATOM 624 C CA . PRO A 1 86 ? -4.944 -8.763 6.020 1.00 93.25 86 PRO A CA 1
ATOM 625 C C . PRO A 1 86 ? -4.857 -8.694 7.548 1.00 93.25 86 PRO A C 1
ATOM 627 O O . PRO A 1 86 ? -4.805 -7.613 8.150 1.00 93.25 86 PRO A O 1
ATOM 630 N N . GLY A 1 87 ? -4.810 -9.863 8.182 1.00 91.75 87 GLY A N 1
ATOM 631 C CA . GLY A 1 87 ? -4.442 -10.011 9.582 1.00 91.75 87 GLY A CA 1
ATOM 632 C C . GLY A 1 87 ? -2.946 -9.765 9.831 1.00 91.75 87 GLY A C 1
ATOM 633 O O . GLY A 1 87 ? -2.170 -9.565 8.898 1.00 91.75 87 GLY A O 1
ATOM 634 N N . PRO A 1 88 ? -2.502 -9.765 11.100 1.00 91.25 88 PRO A N 1
ATOM 635 C CA . PRO A 1 88 ? -1.102 -9.523 11.442 1.00 91.25 88 PRO A CA 1
ATOM 636 C C . PRO A 1 88 ? -0.152 -10.516 10.753 1.00 91.25 88 PRO A C 1
ATOM 638 O O . PRO A 1 88 ? -0.255 -11.720 10.974 1.00 91.25 88 PRO A O 1
ATOM 641 N N . GLY A 1 89 ? 0.778 -10.001 9.949 1.00 89.88 89 GLY A N 1
ATOM 642 C CA . GLY A 1 89 ? 1.750 -10.774 9.172 1.00 89.88 89 GLY A CA 1
ATOM 643 C C . GLY A 1 89 ? 1.214 -11.361 7.863 1.00 89.88 89 GLY A C 1
ATOM 644 O O . GLY A 1 89 ? 2.023 -11.762 7.030 1.00 89.88 89 GLY A O 1
ATOM 645 N N . GLU A 1 90 ? -0.109 -11.399 7.673 1.00 94.62 90 GLU A N 1
ATOM 646 C CA . GLU A 1 90 ? -0.744 -11.792 6.412 1.00 94.62 90 GLU A CA 1
ATOM 647 C C . GLU A 1 90 ? -0.562 -10.693 5.366 1.00 94.62 90 GLU A C 1
ATOM 649 O O . GLU A 1 90 ? -0.479 -9.505 5.704 1.00 94.62 90 GLU A O 1
ATOM 654 N N . ALA A 1 91 ? -0.536 -11.086 4.094 1.00 94.81 91 ALA A N 1
ATOM 655 C CA . ALA A 1 91 ? -0.365 -10.159 2.988 1.00 94.81 91 ALA A CA 1
ATOM 656 C C . ALA A 1 91 ? -1.449 -10.307 1.919 1.00 94.81 91 ALA A C 1
ATOM 658 O O . ALA A 1 91 ? -1.844 -11.412 1.552 1.00 94.81 91 ALA A O 1
ATOM 659 N N . VAL A 1 92 ? -1.891 -9.176 1.383 1.00 95.50 92 VAL A N 1
ATOM 660 C CA . VAL A 1 92 ? -2.683 -9.084 0.156 1.00 95.50 92 VAL A CA 1
ATOM 661 C C . VAL A 1 92 ? -1.791 -8.452 -0.900 1.00 95.50 92 VAL A C 1
ATOM 663 O O . VAL A 1 92 ? -1.229 -7.388 -0.648 1.00 95.50 92 VAL A O 1
ATOM 666 N N . VAL A 1 93 ? -1.618 -9.093 -2.052 1.00 95.38 93 VAL A N 1
ATOM 667 C CA . VAL A 1 93 ? -0.631 -8.668 -3.065 1.00 95.38 93 VAL A CA 1
ATOM 668 C C . VAL A 1 93 ? -1.271 -8.497 -4.434 1.00 95.38 93 VAL A C 1
ATOM 670 O O . VAL A 1 93 ? -2.321 -9.067 -4.710 1.00 95.38 93 VAL A O 1
ATOM 673 N N . SER A 1 94 ? -0.660 -7.709 -5.308 1.00 94.62 94 SER A N 1
ATOM 674 C CA . SER A 1 94 ? -1.093 -7.622 -6.698 1.00 94.62 94 SER A CA 1
ATOM 675 C C . SER A 1 94 ? -0.798 -8.926 -7.456 1.00 94.62 94 SER A C 1
ATOM 677 O O . SER A 1 94 ? 0.146 -9.639 -7.101 1.00 94.62 94 SER A O 1
ATOM 679 N N . PRO A 1 95 ? -1.534 -9.229 -8.541 1.00 94.50 95 PRO A N 1
ATOM 680 C CA . PRO A 1 95 ? -1.261 -10.400 -9.375 1.00 94.50 95 PRO A CA 1
ATOM 681 C C . PRO A 1 95 ? 0.167 -10.401 -9.945 1.00 94.50 95 PRO A C 1
ATOM 683 O O . PRO A 1 95 ? 0.813 -11.445 -10.007 1.00 94.50 95 PRO A O 1
ATOM 686 N N . GLY A 1 96 ? 0.698 -9.223 -10.300 1.00 92.12 96 GLY A N 1
ATOM 687 C CA . GLY A 1 96 ? 2.084 -9.078 -10.755 1.00 92.12 96 GLY A CA 1
ATOM 688 C C . GLY A 1 96 ? 3.104 -9.447 -9.675 1.00 92.12 96 GLY A C 1
ATOM 689 O O . GLY A 1 96 ? 4.076 -10.151 -9.950 1.00 92.12 96 GLY A O 1
ATOM 690 N N . LEU A 1 97 ? 2.859 -9.036 -8.426 1.00 92.44 97 LEU A N 1
ATOM 691 C CA . LEU A 1 97 ? 3.731 -9.382 -7.308 1.00 92.44 97 LEU A CA 1
ATOM 692 C C . LEU A 1 97 ? 3.602 -10.853 -6.903 1.00 92.44 97 LEU A C 1
ATOM 694 O O . LEU A 1 97 ? 4.610 -11.465 -6.564 1.00 92.44 97 LEU A O 1
ATOM 698 N N . GLU A 1 98 ? 2.411 -11.450 -6.976 1.00 94.50 98 GLU A N 1
ATOM 699 C CA . GLU A 1 98 ? 2.249 -12.895 -6.771 1.00 94.50 98 GLU A CA 1
ATOM 700 C C . GLU A 1 98 ? 3.072 -13.691 -7.791 1.00 94.50 98 GLU A C 1
ATOM 702 O O . GLU A 1 98 ? 3.861 -14.557 -7.406 1.00 94.50 98 GLU A O 1
ATOM 707 N N . ALA A 1 99 ? 2.949 -13.359 -9.079 1.00 92.38 99 ALA A N 1
ATOM 708 C CA . ALA A 1 99 ? 3.718 -14.006 -10.138 1.00 92.38 99 ALA A CA 1
ATOM 709 C C . ALA A 1 99 ? 5.231 -13.876 -9.898 1.00 92.38 99 ALA A C 1
ATOM 711 O O . ALA A 1 99 ? 5.977 -14.849 -10.046 1.00 92.38 99 ALA A O 1
ATOM 712 N N . LEU A 1 100 ? 5.680 -12.699 -9.454 1.00 92.00 100 LEU A N 1
ATOM 713 C CA . LEU A 1 100 ? 7.074 -12.459 -9.109 1.00 92.00 100 LEU A CA 1
ATOM 714 C C . LEU A 1 100 ? 7.518 -13.285 -7.894 1.00 92.00 100 LEU A C 1
ATOM 716 O O . LEU A 1 100 ? 8.575 -13.909 -7.944 1.00 92.00 100 LEU A O 1
ATOM 720 N N . LEU A 1 101 ? 6.710 -13.365 -6.834 1.00 92.25 101 LEU A N 1
ATOM 721 C CA . LEU A 1 101 ? 7.003 -14.173 -5.644 1.00 92.25 101 LEU A CA 1
ATOM 722 C C . LEU A 1 101 ? 7.077 -15.674 -5.941 1.00 92.25 101 LEU A C 1
ATOM 724 O O . LEU A 1 101 ? 7.821 -16.391 -5.267 1.00 92.25 101 LEU A O 1
ATOM 728 N N . LEU A 1 102 ? 6.328 -16.158 -6.933 1.00 91.81 102 LEU A N 1
ATOM 729 C CA . LEU A 1 102 ? 6.387 -17.545 -7.405 1.00 91.81 102 LEU A CA 1
ATOM 730 C C . LEU A 1 102 ? 7.609 -17.819 -8.296 1.00 91.81 102 LEU A C 1
ATOM 732 O O . LEU A 1 102 ? 8.031 -18.970 -8.415 1.00 91.81 102 LEU A O 1
ATOM 736 N N . SER A 1 103 ? 8.200 -16.781 -8.885 1.00 90.94 103 SER A N 1
ATOM 737 C CA . SER A 1 103 ? 9.435 -16.878 -9.665 1.00 90.94 103 SER A CA 1
ATOM 738 C C . SER A 1 103 ? 10.683 -16.969 -8.773 1.00 90.94 103 SER A C 1
ATOM 740 O O . SER A 1 103 ? 10.615 -16.780 -7.557 1.00 90.94 103 SER A O 1
ATOM 742 N N . HIS A 1 104 ? 11.839 -17.255 -9.380 1.00 88.06 104 HIS A N 1
ATOM 743 C CA . HIS A 1 104 ? 13.126 -17.246 -8.676 1.00 88.06 104 HIS A CA 1
ATOM 744 C C . HIS A 1 104 ? 13.570 -15.824 -8.296 1.00 88.06 104 HIS A C 1
ATOM 746 O O . HIS A 1 104 ? 14.200 -15.631 -7.259 1.00 88.06 104 HIS A O 1
ATOM 752 N N . ASP A 1 105 ? 13.180 -14.820 -9.085 1.00 85.12 105 ASP A N 1
ATOM 753 C CA . ASP A 1 105 ? 13.543 -13.420 -8.840 1.00 85.12 105 ASP A CA 1
ATOM 754 C C . ASP A 1 105 ? 12.898 -12.900 -7.540 1.00 85.12 105 ASP A C 1
ATOM 756 O O . ASP A 1 105 ? 13.497 -12.129 -6.790 1.00 85.12 105 ASP A O 1
ATOM 760 N N . GLY A 1 106 ? 11.722 -13.424 -7.181 1.00 85.25 106 GLY A N 1
ATOM 761 C CA . GLY A 1 106 ? 11.021 -13.093 -5.941 1.00 85.25 106 GLY A CA 1
ATOM 762 C C . GLY A 1 106 ? 11.599 -13.704 -4.663 1.00 85.25 106 GLY A C 1
ATOM 763 O O . GLY A 1 106 ? 11.093 -13.394 -3.580 1.00 85.25 106 GLY A O 1
ATOM 764 N N . ASP A 1 107 ? 12.650 -14.530 -4.733 1.00 87.38 107 ASP A N 1
ATOM 765 C CA . ASP A 1 107 ? 13.246 -15.186 -3.557 1.00 87.38 107 ASP A CA 1
ATOM 766 C C . ASP A 1 107 ? 13.688 -14.170 -2.491 1.00 87.38 107 ASP A C 1
ATOM 768 O O . ASP A 1 107 ? 13.543 -14.419 -1.292 1.00 87.38 107 ASP A O 1
ATOM 772 N N . ALA A 1 108 ? 14.151 -12.990 -2.917 1.00 87.38 108 ALA A N 1
ATOM 773 C CA . ALA A 1 108 ? 14.557 -11.912 -2.016 1.00 87.38 108 ALA A CA 1
ATOM 774 C C . ALA A 1 108 ? 13.372 -11.209 -1.324 1.00 87.38 108 ALA A C 1
ATOM 776 O O . ALA A 1 108 ? 13.552 -10.612 -0.262 1.00 87.38 108 ALA A O 1
ATOM 777 N N . LEU A 1 109 ? 12.168 -11.274 -1.906 1.00 87.69 109 LEU A N 1
ATOM 778 C CA . LEU A 1 109 ? 10.961 -10.622 -1.385 1.00 87.69 109 LEU A CA 1
ATOM 779 C C . LEU A 1 109 ? 10.114 -11.546 -0.507 1.00 87.69 109 LEU A C 1
ATOM 781 O O . LEU A 1 109 ? 9.401 -11.059 0.367 1.00 87.69 109 LEU A O 1
ATOM 785 N N . ARG A 1 110 ? 10.214 -12.871 -0.669 1.00 87.12 110 ARG A N 1
ATOM 786 C CA . ARG A 1 110 ? 9.486 -13.847 0.167 1.00 87.12 110 ARG A CA 1
ATOM 787 C C . ARG A 1 110 ? 9.634 -13.627 1.681 1.00 87.12 110 ARG A C 1
ATOM 789 O O . ARG A 1 110 ? 8.624 -13.749 2.373 1.00 87.12 110 ARG A O 1
ATOM 796 N N . PRO A 1 111 ? 10.813 -13.255 2.227 1.00 88.62 111 PRO A N 1
ATOM 797 C CA . PRO A 1 111 ? 10.956 -12.983 3.658 1.00 88.62 111 PRO A CA 1
ATOM 798 C C . PRO A 1 111 ? 10.089 -11.825 4.176 1.00 88.62 111 PRO A C 1
ATOM 800 O O . PRO A 1 111 ? 9.849 -11.749 5.380 1.00 88.62 111 PRO A O 1
ATOM 803 N N . LEU A 1 112 ? 9.608 -10.936 3.297 1.00 85.69 112 LEU A N 1
ATOM 804 C CA . LEU A 1 112 ? 8.697 -9.847 3.665 1.00 85.69 112 LEU A CA 1
ATOM 805 C C . LEU A 1 112 ? 7.288 -10.348 4.015 1.00 85.69 112 LEU A C 1
ATOM 807 O O . LEU A 1 112 ? 6.538 -9.632 4.676 1.00 85.69 112 LEU A O 1
ATOM 811 N N . PHE A 1 113 ? 6.938 -11.573 3.610 1.00 89.69 113 PHE A N 1
ATOM 812 C CA . PHE A 1 113 ? 5.595 -12.142 3.736 1.00 89.69 113 PHE A CA 1
ATOM 813 C C . PHE A 1 113 ? 5.612 -13.453 4.542 1.00 89.69 113 PHE A C 1
ATOM 815 O O . PHE A 1 113 ? 5.284 -14.515 4.013 1.00 89.69 113 PHE A O 1
ATOM 822 N N . PRO A 1 114 ? 5.989 -13.419 5.835 1.00 82.44 114 PRO A N 1
ATOM 823 C CA . PRO A 1 114 ? 6.229 -14.629 6.623 1.00 82.44 114 PRO A CA 1
ATOM 824 C C . PRO A 1 114 ? 4.979 -15.495 6.844 1.00 82.44 114 PRO A C 1
ATOM 826 O O . PRO A 1 114 ? 5.116 -16.705 6.993 1.00 82.44 114 PRO A O 1
ATOM 829 N N . MET A 1 115 ? 3.774 -14.907 6.853 1.00 87.12 115 MET A N 1
ATOM 830 C CA . MET A 1 115 ? 2.509 -15.660 6.946 1.00 87.12 115 MET A CA 1
ATOM 831 C C . MET A 1 115 ? 1.893 -15.973 5.575 1.00 87.12 115 MET A C 1
ATOM 833 O O . MET A 1 115 ? 0.828 -16.583 5.508 1.00 87.12 115 MET A O 1
ATOM 837 N N . GLY A 1 116 ? 2.557 -15.575 4.488 1.00 89.31 116 GLY A N 1
ATOM 838 C CA . GLY A 1 116 ? 2.097 -15.791 3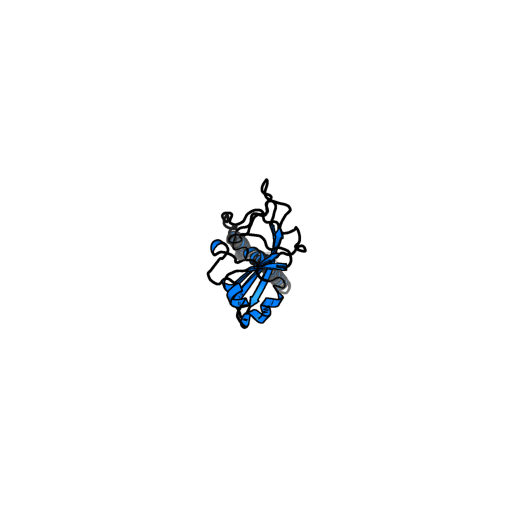.124 1.00 89.31 116 GLY A CA 1
ATOM 839 C C . GLY A 1 116 ? 1.030 -14.808 2.638 1.00 89.31 116 GLY A C 1
ATOM 840 O O . GLY A 1 116 ? 0.611 -13.874 3.330 1.00 89.31 116 GLY A O 1
ATOM 841 N N . VAL A 1 117 ? 0.625 -15.036 1.390 1.00 94.00 117 VAL A N 1
ATOM 842 C CA . VAL A 1 117 ? -0.396 -14.267 0.676 1.00 94.00 117 VAL A CA 1
ATOM 843 C C . VAL A 1 117 ? -1.768 -14.887 0.942 1.00 94.00 117 VAL A C 1
ATOM 845 O O . VAL A 1 117 ? -1.960 -16.077 0.701 1.00 94.00 117 VAL A O 1
ATOM 848 N N . VAL A 1 118 ? -2.722 -14.092 1.429 1.00 94.19 118 VAL A N 1
ATOM 849 C CA . VAL A 1 118 ? -4.091 -14.548 1.743 1.00 94.19 118 VAL A CA 1
ATOM 850 C C . VAL A 1 118 ? -5.103 -14.218 0.650 1.00 94.19 118 VAL A C 1
ATOM 852 O O . VAL A 1 118 ? -6.116 -14.904 0.525 1.00 94.19 118 VAL A O 1
ATOM 855 N N . SER A 1 119 ? -4.847 -13.176 -0.139 1.00 93.62 119 SER A N 1
ATOM 856 C CA . SER A 1 119 ? -5.684 -12.797 -1.275 1.00 93.62 119 SER A CA 1
ATOM 857 C C . SER A 1 119 ? -4.931 -11.896 -2.248 1.00 93.62 119 SER A C 1
ATOM 859 O O . SER A 1 119 ? -3.864 -11.366 -1.930 1.00 93.62 119 SER A O 1
ATOM 861 N N . LEU A 1 120 ? -5.530 -11.688 -3.419 1.00 95.19 120 LEU A N 1
ATOM 862 C CA . LEU A 1 120 ? -5.021 -10.776 -4.433 1.00 95.19 120 LEU A CA 1
ATOM 863 C C . LEU A 1 120 ? -5.773 -9.448 -4.436 1.00 95.19 120 LEU A C 1
ATOM 865 O O . LEU A 1 120 ? -6.957 -9.397 -4.099 1.00 95.19 120 LEU A O 1
ATOM 869 N N . ILE A 1 121 ? -5.066 -8.391 -4.826 1.00 91.88 121 ILE A N 1
ATOM 870 C CA . ILE A 1 121 ? -5.643 -7.086 -5.150 1.00 91.88 121 ILE A CA 1
ATOM 871 C C . ILE A 1 121 ? -6.263 -7.197 -6.546 1.00 91.88 121 ILE A C 1
ATOM 873 O O . ILE A 1 121 ? -5.580 -7.590 -7.491 1.00 91.88 121 ILE A O 1
ATOM 877 N N . ALA A 1 122 ? -7.547 -6.878 -6.676 1.00 88.12 122 ALA A N 1
ATOM 878 C CA . ALA A 1 122 ? -8.216 -6.822 -7.972 1.00 88.12 122 ALA A CA 1
ATOM 879 C C . ALA A 1 122 ? -7.790 -5.583 -8.786 1.00 88.12 122 ALA A C 1
ATOM 881 O O . ALA A 1 122 ? -7.182 -4.653 -8.258 1.00 88.12 122 ALA A O 1
ATOM 882 N N . GLU A 1 123 ? -8.084 -5.586 -10.089 1.00 84.12 123 GLU A N 1
ATOM 883 C CA . GLU A 1 123 ? -7.621 -4.563 -11.045 1.00 84.12 123 GLU A CA 1
ATOM 884 C C . GLU A 1 123 ? -8.033 -3.132 -10.664 1.00 84.12 123 GLU A C 1
ATOM 886 O O . GLU A 1 123 ? -7.271 -2.193 -10.866 1.00 84.12 123 GLU A O 1
ATOM 891 N N . ASP A 1 124 ? -9.194 -2.958 -10.032 1.00 80.25 124 ASP A N 1
ATOM 892 C CA . ASP A 1 124 ? -9.684 -1.674 -9.516 1.00 80.25 124 ASP A CA 1
ATOM 893 C C . ASP A 1 124 ? -8.812 -1.086 -8.389 1.00 80.25 124 ASP A C 1
ATOM 895 O O . ASP A 1 124 ? -8.922 0.100 -8.077 1.00 80.25 124 ASP A O 1
ATOM 899 N N . GLY A 1 125 ? -7.945 -1.902 -7.783 1.00 78.81 125 GLY A N 1
ATOM 900 C CA . GLY A 1 125 ? -6.954 -1.522 -6.775 1.00 78.81 125 GLY A CA 1
ATOM 901 C C . GLY A 1 125 ? -5.571 -1.159 -7.313 1.00 78.81 125 GLY A C 1
ATOM 902 O O . GLY A 1 125 ? -4.686 -0.811 -6.516 1.00 78.81 125 GLY A O 1
ATOM 903 N N . LEU A 1 126 ? -5.374 -1.239 -8.630 1.00 82.69 126 LEU A N 1
ATOM 904 C CA . LEU A 1 126 ? -4.082 -1.079 -9.295 1.00 82.69 126 LEU A CA 1
ATOM 905 C C . LEU A 1 126 ? -4.100 0.120 -10.250 1.00 82.69 126 LEU A C 1
ATOM 907 O O . LEU A 1 126 ? -5.119 0.458 -10.848 1.00 82.69 126 LEU A O 1
ATOM 911 N N . ALA A 1 127 ? -2.958 0.793 -10.360 1.00 79.19 127 ALA A N 1
ATOM 912 C CA . ALA A 1 127 ? -2.763 1.909 -11.282 1.00 79.19 127 ALA A CA 1
ATOM 913 C C . ALA A 1 127 ? -2.553 1.426 -12.724 1.00 79.19 127 ALA A C 1
ATOM 915 O O . ALA A 1 127 ? -2.965 2.089 -13.675 1.00 79.19 127 ALA A O 1
ATOM 916 N N . GLU A 1 128 ? -1.865 0.294 -12.864 1.00 76.00 128 GLU A N 1
ATOM 917 C CA . GLU A 1 128 ? -1.449 -0.292 -14.130 1.00 76.00 128 GLU A CA 1
ATOM 918 C C . GLU A 1 128 ? -1.333 -1.815 -14.018 1.00 76.00 128 GLU A C 1
ATOM 920 O O . GLU A 1 128 ? -1.148 -2.377 -12.930 1.00 76.00 128 GLU A O 1
ATOM 925 N N . ASP A 1 129 ? -1.396 -2.481 -15.168 1.00 78.12 129 ASP A N 1
ATOM 926 C CA . ASP A 1 129 ? -1.157 -3.915 -15.258 1.00 78.12 129 ASP A CA 1
ATOM 927 C C . ASP A 1 129 ? 0.284 -4.237 -14.847 1.00 78.12 129 ASP A C 1
ATOM 929 O O . ASP A 1 129 ? 1.246 -3.655 -15.348 1.00 78.12 129 ASP A O 1
ATOM 933 N N . GLY A 1 130 ? 0.444 -5.200 -13.940 1.00 81.25 130 GLY A N 1
ATOM 934 C CA . GLY A 1 130 ? 1.763 -5.619 -13.462 1.00 81.25 130 GLY A CA 1
ATOM 935 C C . GLY A 1 130 ? 2.375 -4.724 -12.380 1.00 81.25 130 GLY A C 1
ATOM 936 O O . GLY A 1 130 ? 3.524 -4.956 -11.999 1.00 81.25 130 GLY A O 1
ATOM 937 N N . GLU A 1 131 ? 1.629 -3.756 -11.836 1.00 84.81 131 GLU A N 1
ATOM 938 C CA . GLU A 1 131 ? 2.059 -2.996 -10.659 1.00 84.81 131 GLU A CA 1
ATOM 939 C C . GLU A 1 131 ? 2.436 -3.950 -9.509 1.00 84.81 131 GLU A C 1
ATOM 941 O O . GLU A 1 131 ? 1.681 -4.871 -9.184 1.00 84.81 131 GLU A O 1
ATOM 946 N N . LEU A 1 132 ? 3.585 -3.731 -8.856 1.00 90.62 132 LEU A N 1
ATOM 947 C CA . LEU A 1 132 ? 3.998 -4.502 -7.679 1.00 90.62 132 LEU A CA 1
ATOM 948 C C . LEU A 1 132 ? 3.489 -3.815 -6.415 1.00 90.62 132 LEU A C 1
ATOM 950 O O . LEU A 1 132 ? 4.140 -2.920 -5.871 1.00 90.62 132 LEU A O 1
ATOM 954 N N . ARG A 1 133 ? 2.321 -4.247 -5.936 1.00 90.94 133 ARG A N 1
ATOM 955 C CA . ARG A 1 133 ? 1.664 -3.659 -4.768 1.00 90.94 133 ARG A CA 1
ATOM 956 C C . ARG A 1 133 ? 1.368 -4.702 -3.705 1.00 90.94 133 ARG A C 1
ATOM 958 O O . ARG A 1 133 ? 0.969 -5.818 -4.027 1.00 90.94 133 ARG A O 1
ATOM 965 N N . TYR A 1 134 ? 1.511 -4.331 -2.435 1.00 93.00 134 TYR A N 1
ATOM 966 C CA . TYR A 1 134 ? 1.065 -5.169 -1.325 1.00 93.00 134 TYR A CA 1
ATOM 967 C C . TYR A 1 134 ? 0.499 -4.382 -0.141 1.00 93.00 134 TYR A C 1
ATOM 969 O O . TYR A 1 134 ? 0.909 -3.260 0.157 1.00 93.00 134 TYR A O 1
ATOM 977 N N . TYR A 1 135 ? -0.398 -5.034 0.591 1.00 93.62 135 TYR A N 1
ATOM 978 C CA . TYR A 1 135 ? -0.871 -4.641 1.911 1.00 93.62 135 TYR A CA 1
ATOM 979 C C . TYR A 1 135 ? -0.504 -5.743 2.903 1.00 93.62 135 TYR A C 1
ATOM 981 O O . TYR A 1 135 ? -0.864 -6.897 2.691 1.00 93.62 135 TYR A O 1
ATOM 989 N N . VAL A 1 136 ? 0.192 -5.407 3.988 1.00 94.69 136 VAL A N 1
ATOM 990 C CA . VAL A 1 136 ? 0.558 -6.354 5.053 1.00 94.69 136 VAL A CA 1
ATOM 991 C C . VAL A 1 136 ? -0.064 -5.918 6.370 1.00 94.69 136 VAL A C 1
ATOM 993 O O . VAL A 1 136 ? 0.029 -4.750 6.746 1.00 94.69 136 VAL A O 1
ATOM 996 N N . GLY A 1 137 ? -0.721 -6.827 7.085 1.00 93.38 137 GLY A N 1
ATOM 997 C CA . GLY A 1 137 ? -1.316 -6.480 8.372 1.00 93.38 137 GLY A CA 1
ATOM 998 C C . GLY A 1 137 ? -0.241 -6.326 9.446 1.00 93.38 137 GLY A C 1
ATOM 999 O O . GLY A 1 137 ? 0.579 -7.217 9.657 1.00 93.38 137 GLY A O 1
ATOM 1000 N N . ASP A 1 138 ? -0.241 -5.207 10.166 1.00 93.19 138 ASP A N 1
ATOM 1001 C CA . ASP A 1 138 ? 0.732 -4.946 11.226 1.00 93.19 138 ASP A CA 1
ATOM 1002 C C . ASP A 1 138 ? 0.116 -4.103 12.351 1.00 93.19 138 ASP A C 1
ATOM 1004 O O . ASP A 1 138 ? -0.265 -2.944 12.186 1.00 93.19 138 ASP A O 1
ATOM 1008 N N . ARG A 1 139 ? 0.051 -4.679 13.556 1.00 89.94 139 ARG A N 1
ATOM 1009 C CA . ARG A 1 139 ? -0.531 -4.013 14.734 1.00 89.94 139 ARG A CA 1
ATOM 1010 C C . ARG A 1 139 ? 0.329 -2.867 15.272 1.00 89.94 139 ARG A C 1
ATOM 1012 O O . ARG A 1 139 ? -0.187 -2.039 16.024 1.00 89.94 139 ARG A O 1
ATOM 1019 N N . THR A 1 140 ? 1.606 -2.808 14.894 1.00 91.12 140 THR A N 1
ATOM 1020 C CA . THR A 1 140 ? 2.570 -1.789 15.337 1.00 91.12 140 THR A CA 1
ATOM 1021 C C . THR A 1 140 ? 2.478 -0.482 14.553 1.00 91.12 140 THR A C 1
ATOM 1023 O O . THR A 1 140 ? 3.132 0.495 14.920 1.00 91.12 140 THR A O 1
ATOM 1026 N N . VAL A 1 141 ? 1.682 -0.439 13.479 1.00 88.69 141 VAL A N 1
ATOM 1027 C CA . VAL A 1 141 ? 1.430 0.788 12.709 1.00 88.69 141 VAL A CA 1
ATOM 1028 C C . VAL A 1 141 ? 0.914 1.885 13.649 1.00 88.69 141 VAL A C 1
ATOM 1030 O O . VAL A 1 141 ? 0.116 1.623 14.546 1.00 88.69 141 VAL A O 1
ATOM 1033 N N . GLY A 1 142 ? 1.391 3.121 13.503 1.00 86.94 142 GLY A N 1
ATOM 1034 C CA . GLY A 1 142 ? 0.954 4.257 14.322 1.00 86.94 142 GLY A CA 1
ATOM 1035 C C . GLY A 1 142 ? -0.476 4.697 13.988 1.00 86.94 142 GLY A C 1
ATOM 1036 O O . GLY A 1 142 ? -1.032 4.311 12.963 1.00 86.94 142 GLY A O 1
ATOM 1037 N N . ARG A 1 143 ? -1.148 5.423 14.896 1.00 86.81 143 ARG A N 1
ATOM 1038 C CA . ARG A 1 143 ? -2.499 5.993 14.648 1.00 86.81 143 ARG A CA 1
ATOM 1039 C C . ARG A 1 143 ? -2.441 7.380 13.978 1.00 86.81 143 ARG A C 1
ATOM 1041 O O . ARG A 1 143 ? -3.398 8.140 14.045 1.00 86.81 143 ARG A O 1
ATOM 1048 N N . ASP A 1 144 ? -1.305 7.712 13.379 1.00 78.94 144 ASP A N 1
ATOM 1049 C CA . ASP A 1 144 ? -0.954 9.016 12.815 1.00 78.94 144 ASP A CA 1
ATOM 1050 C C . ASP A 1 144 ? -1.491 9.230 11.393 1.00 78.94 144 ASP A C 1
ATOM 1052 O O . ASP A 1 144 ? -1.911 10.337 11.071 1.00 78.94 144 ASP A O 1
ATOM 1056 N N . ASN A 1 145 ? -1.550 8.180 10.570 1.00 80.06 145 ASN A N 1
ATOM 1057 C CA . ASN A 1 145 ? -2.053 8.258 9.194 1.00 80.06 145 ASN A CA 1
ATOM 1058 C C . ASN A 1 145 ? -3.379 7.505 9.068 1.00 80.06 145 ASN A C 1
ATOM 1060 O O . ASN A 1 145 ? -3.402 6.333 8.689 1.00 80.06 145 ASN A O 1
ATOM 1064 N N . ALA A 1 146 ? -4.467 8.174 9.439 1.00 85.50 146 ALA A N 1
ATOM 1065 C CA . ALA A 1 146 ? -5.827 7.657 9.358 1.00 85.50 146 ALA A CA 1
ATOM 1066 C C . ALA A 1 146 ? -6.444 7.940 7.979 1.00 85.50 146 ALA A C 1
ATOM 1068 O O . ALA A 1 146 ? -6.429 9.081 7.519 1.00 85.50 146 ALA A O 1
ATOM 1069 N N . VAL A 1 147 ? -7.008 6.915 7.344 1.00 83.88 147 VAL A N 1
ATOM 1070 C CA . VAL A 1 147 ? -7.748 7.022 6.081 1.00 83.88 147 VAL A CA 1
ATOM 1071 C C . VAL A 1 147 ? -9.173 6.538 6.289 1.00 83.88 147 VAL A C 1
ATOM 1073 O O . VAL A 1 147 ? -9.390 5.411 6.720 1.00 83.88 147 VAL A O 1
ATOM 1076 N N . TYR A 1 148 ? -10.136 7.398 5.982 1.00 83.25 148 TYR A N 1
ATOM 1077 C CA . TYR A 1 148 ? -11.565 7.142 6.166 1.00 83.25 148 TYR A CA 1
ATOM 1078 C C . TYR A 1 148 ? -12.279 6.826 4.847 1.00 83.25 148 TYR A C 1
ATOM 1080 O O . TYR A 1 148 ? -13.352 6.238 4.862 1.00 83.25 148 TYR A O 1
ATOM 1088 N N . GLU A 1 149 ? -11.684 7.176 3.706 1.00 78.75 149 GLU A N 1
ATOM 1089 C CA . GLU A 1 149 ? -12.259 6.929 2.383 1.00 78.75 149 GLU A CA 1
ATOM 1090 C C . GLU A 1 149 ? -11.149 6.788 1.340 1.00 78.75 149 GLU A C 1
ATOM 1092 O O . GLU A 1 149 ? -10.133 7.479 1.432 1.00 78.75 149 GLU A O 1
ATOM 1097 N N . PHE A 1 150 ? -11.360 5.924 0.346 1.00 77.12 150 PHE A N 1
ATOM 1098 C CA . PHE A 1 150 ? -10.494 5.762 -0.819 1.00 77.12 150 PHE A CA 1
ATOM 1099 C C . PHE A 1 150 ? -11.230 6.198 -2.088 1.00 77.12 150 PHE A C 1
ATOM 1101 O O . PHE A 1 150 ? -12.389 5.848 -2.279 1.00 77.12 150 PHE A O 1
ATOM 1108 N N . GLY A 1 151 ? -10.541 6.914 -2.978 1.00 63.41 151 GLY A N 1
ATOM 1109 C CA . GLY A 1 151 ? -11.074 7.262 -4.298 1.00 63.41 151 GLY A CA 1
ATOM 1110 C C . GLY A 1 151 ? -11.920 8.536 -4.336 1.00 63.41 151 GLY A C 1
ATOM 1111 O O . GLY A 1 151 ? -12.640 8.748 -5.310 1.00 63.41 151 GLY A O 1
ATOM 1112 N N . ALA A 1 152 ? -11.824 9.410 -3.327 1.00 51.84 152 ALA A N 1
ATOM 1113 C CA . ALA A 1 152 ? -12.467 10.721 -3.398 1.00 51.84 152 ALA A CA 1
ATOM 1114 C C . ALA A 1 152 ? -11.971 11.480 -4.648 1.00 51.84 152 ALA A C 1
ATOM 1116 O O . ALA A 1 152 ? -10.773 11.431 -4.938 1.00 51.84 152 ALA A O 1
ATOM 1117 N N . PRO A 1 153 ? -12.833 12.200 -5.395 1.00 42.97 153 PRO A N 1
ATOM 1118 C CA . PRO A 1 153 ? -12.375 13.015 -6.510 1.00 42.97 153 PRO A CA 1
ATOM 1119 C C . PRO A 1 153 ? -11.278 13.937 -5.992 1.00 42.97 153 PRO A C 1
ATOM 1121 O O . PRO A 1 153 ? -11.495 14.709 -5.054 1.00 42.97 153 PRO A O 1
ATOM 1124 N N . THR A 1 154 ? -10.079 13.812 -6.558 1.00 43.44 154 THR A N 1
ATOM 1125 C CA . THR A 1 154 ? -8.987 14.732 -6.287 1.00 43.44 154 THR A CA 1
ATOM 1126 C C . THR A 1 154 ? -9.520 16.103 -6.672 1.00 43.44 154 THR A C 1
ATOM 1128 O O . THR A 1 154 ? -9.600 16.435 -7.854 1.00 43.44 154 THR A O 1
ATOM 1131 N N . SER A 1 155 ? -9.931 16.913 -5.689 1.00 43.53 155 SER A N 1
ATOM 1132 C CA . SER A 1 155 ? -9.898 18.355 -5.902 1.00 43.53 155 SER A CA 1
ATOM 1133 C C . SER A 1 155 ? -8.471 18.613 -6.366 1.00 43.53 155 SER A C 1
ATOM 1135 O O . SER A 1 155 ? -7.554 18.195 -5.648 1.00 43.53 155 SER A O 1
ATOM 1137 N N . PRO A 1 156 ? -8.264 19.141 -7.586 1.00 40.03 156 PRO A N 1
ATOM 1138 C CA . PRO A 1 156 ? -6.926 19.300 -8.123 1.00 40.03 156 PRO A CA 1
ATOM 1139 C C . PRO A 1 156 ? -6.090 19.979 -7.048 1.00 40.03 156 PRO A C 1
ATOM 1141 O O . PRO A 1 156 ? -6.536 20.969 -6.458 1.00 40.03 156 PRO A O 1
ATOM 1144 N N . ALA A 1 157 ? -4.931 19.387 -6.739 1.00 48.25 157 ALA A N 1
ATOM 1145 C CA . ALA A 1 157 ? -3.979 19.996 -5.826 1.00 48.25 157 ALA A CA 1
ATOM 1146 C C . ALA A 1 157 ? -3.875 21.479 -6.200 1.00 48.25 157 ALA A C 1
ATOM 1148 O O . ALA A 1 157 ? -3.835 21.771 -7.402 1.00 48.25 157 ALA A O 1
ATOM 1149 N N . PRO A 1 158 ? -3.890 22.419 -5.237 1.00 42.59 158 PRO A N 1
ATOM 1150 C CA . PRO A 1 158 ? -3.702 23.818 -5.568 1.00 42.59 158 PRO A CA 1
ATOM 1151 C C . PRO A 1 158 ? -2.395 23.904 -6.370 1.00 42.59 158 PRO A C 1
ATOM 1153 O O . PRO A 1 158 ? -1.307 23.679 -5.843 1.00 42.59 158 PRO A O 1
ATOM 1156 N N . SER A 1 159 ? -2.506 24.152 -7.677 1.00 54.69 159 SER A N 1
ATOM 1157 C CA . SER A 1 159 ? -1.372 24.200 -8.588 1.00 54.69 159 SER A CA 1
ATOM 1158 C C . SER A 1 159 ? -0.673 25.528 -8.368 1.00 54.69 159 SER A C 1
ATOM 1160 O O . SER A 1 159 ? -1.044 26.539 -8.964 1.00 54.69 159 SER A O 1
ATOM 1162 N N . TRP A 1 160 ? 0.317 25.557 -7.490 1.00 57.72 160 TRP A N 1
ATOM 1163 C CA . TRP A 1 160 ? 1.144 26.745 -7.340 1.00 57.72 160 TRP A CA 1
ATOM 1164 C C . TRP A 1 160 ? 2.554 26.389 -7.771 1.00 57.72 160 TRP A C 1
ATOM 1166 O O . TRP A 1 160 ? 3.212 25.558 -7.149 1.00 57.72 160 TRP A O 1
ATOM 1176 N N . PRO A 1 161 ? 3.008 27.006 -8.875 1.00 57.62 161 PRO A N 1
ATOM 1177 C CA . PRO A 1 161 ? 4.148 27.894 -8.691 1.00 57.62 161 PRO A CA 1
ATOM 1178 C C . PRO A 1 161 ? 4.090 29.193 -9.513 1.00 57.62 161 PRO A C 1
ATOM 1180 O O . PRO A 1 161 ? 5.101 29.884 -9.577 1.00 57.62 161 PRO A O 1
ATOM 1183 N N . PHE A 1 162 ? 2.971 29.587 -10.138 1.00 58.94 162 PHE A N 1
ATOM 1184 C CA . PHE A 1 162 ? 2.965 30.857 -10.888 1.00 58.94 162 PHE A CA 1
ATOM 1185 C C . PHE A 1 162 ? 3.033 32.083 -9.961 1.00 58.94 162 PHE A C 1
ATOM 1187 O O . PHE A 1 162 ? 3.710 33.050 -10.298 1.00 58.94 162 PHE A O 1
ATOM 1194 N N . GLU A 1 163 ? 2.434 32.035 -8.766 1.00 58.91 163 GLU A N 1
ATOM 1195 C CA . GLU A 1 163 ? 2.497 33.171 -7.834 1.00 58.91 163 GLU A CA 1
ATOM 1196 C C . GLU A 1 163 ? 3.849 33.297 -7.129 1.00 58.91 163 GLU A C 1
ATOM 1198 O O . GLU A 1 163 ? 4.324 34.409 -6.916 1.00 58.91 163 GLU A O 1
ATOM 1203 N N . VAL A 1 164 ? 4.534 32.182 -6.849 1.00 59.41 164 VAL A N 1
ATOM 1204 C CA . VAL A 1 164 ? 5.910 32.216 -6.321 1.00 59.41 164 VAL A CA 1
ATOM 1205 C C . VAL A 1 164 ? 6.873 32.749 -7.388 1.00 59.41 164 VAL A C 1
ATOM 1207 O O . VAL A 1 164 ? 7.722 33.588 -7.090 1.00 59.41 164 VAL A O 1
ATOM 1210 N N . VAL A 1 165 ? 6.703 32.341 -8.652 1.00 60.88 165 VAL A N 1
ATOM 1211 C CA . VAL A 1 165 ? 7.470 32.888 -9.785 1.00 60.88 165 VAL A CA 1
ATOM 1212 C C . VAL A 1 165 ? 7.157 34.376 -10.004 1.00 60.88 165 VAL A C 1
ATOM 1214 O O . VAL A 1 165 ? 8.081 35.159 -10.217 1.00 60.88 165 VAL A O 1
ATOM 1217 N N . ALA A 1 166 ? 5.897 34.805 -9.879 1.00 62.50 166 ALA A N 1
ATOM 1218 C CA . ALA A 1 166 ? 5.502 36.214 -9.984 1.00 62.50 166 ALA A CA 1
ATOM 1219 C C . ALA A 1 166 ? 6.035 37.072 -8.818 1.00 62.50 166 ALA A C 1
ATOM 1221 O O . ALA A 1 166 ? 6.483 38.204 -9.030 1.00 62.50 166 ALA A O 1
ATOM 1222 N N . ALA A 1 167 ? 6.061 36.533 -7.597 1.00 63.25 167 ALA A N 1
ATOM 1223 C CA . ALA A 1 167 ? 6.669 37.178 -6.434 1.00 63.25 167 ALA A CA 1
ATOM 1224 C C . ALA A 1 167 ? 8.195 37.331 -6.603 1.00 63.25 167 ALA A C 1
ATOM 1226 O O . ALA A 1 167 ? 8.760 38.381 -6.302 1.00 63.25 167 ALA A O 1
ATOM 1227 N N . LEU A 1 168 ? 8.876 36.329 -7.171 1.00 59.41 168 LEU A N 1
ATOM 1228 C CA . LEU A 1 168 ? 10.309 36.417 -7.476 1.00 59.41 168 LEU A CA 1
ATOM 1229 C C . LEU A 1 168 ? 10.603 37.401 -8.624 1.00 59.41 168 LEU A C 1
ATOM 1231 O O . LEU A 1 168 ? 11.555 38.182 -8.543 1.00 59.41 168 LEU A O 1
ATOM 1235 N N . ALA A 1 169 ? 9.767 37.418 -9.667 1.00 62.88 169 ALA A N 1
ATOM 1236 C CA . ALA A 1 169 ? 9.890 38.344 -10.792 1.00 62.88 169 ALA A CA 1
ATOM 1237 C C . ALA A 1 169 ? 9.653 39.807 -10.378 1.00 62.88 169 ALA A C 1
ATOM 1239 O O . ALA A 1 169 ? 10.357 40.701 -10.849 1.00 62.88 169 ALA A O 1
ATOM 1240 N N . SER A 1 170 ? 8.719 40.061 -9.456 1.00 63.62 170 SER A N 1
ATOM 1241 C CA . SER A 1 170 ? 8.469 41.406 -8.921 1.00 63.62 170 SER A CA 1
ATOM 1242 C C . SER A 1 170 ? 9.630 41.912 -8.056 1.00 63.62 170 SER A C 1
ATOM 1244 O O . SER A 1 170 ? 10.035 43.065 -8.210 1.00 63.62 170 SER A O 1
ATOM 1246 N N . VAL A 1 171 ? 10.262 41.057 -7.242 1.00 61.62 171 VAL A N 1
ATOM 1247 C CA . VAL A 1 171 ? 11.470 41.428 -6.474 1.00 61.62 171 VAL A CA 1
ATOM 1248 C C . VAL A 1 171 ? 12.657 41.758 -7.396 1.00 61.62 171 VAL A C 1
ATOM 1250 O O . VAL A 1 171 ? 13.352 42.755 -7.174 1.00 61.62 171 VAL A O 1
ATOM 1253 N N . LEU A 1 172 ? 12.867 40.986 -8.469 1.00 59.47 172 LEU A N 1
ATOM 1254 C CA . LEU A 1 172 ? 13.912 41.258 -9.469 1.00 59.47 172 LEU A CA 1
ATOM 1255 C C . LEU A 1 172 ? 13.622 42.520 -10.301 1.00 59.47 172 LEU A C 1
ATOM 1257 O O . LEU A 1 172 ? 14.540 43.294 -10.588 1.00 59.47 172 LEU A O 1
ATOM 1261 N N . GLY A 1 173 ? 12.353 42.772 -10.635 1.00 60.34 173 GLY A N 1
ATOM 1262 C CA . GLY A 1 173 ? 11.914 43.986 -11.327 1.00 60.34 173 GLY A CA 1
ATOM 1263 C C . GLY A 1 173 ? 12.151 45.256 -10.504 1.00 60.34 173 GLY A C 1
ATOM 1264 O O . GLY A 1 173 ? 12.700 46.232 -11.019 1.00 60.34 173 GLY A O 1
ATOM 1265 N N . ILE A 1 174 ? 11.835 45.225 -9.204 1.00 59.53 174 ILE A N 1
ATOM 1266 C CA . ILE A 1 174 ? 12.059 46.349 -8.278 1.00 59.53 174 ILE A CA 1
ATOM 1267 C C . ILE A 1 174 ? 13.562 46.629 -8.102 1.00 59.53 174 ILE A C 1
ATOM 1269 O O . ILE A 1 174 ? 13.983 47.788 -8.111 1.00 59.53 174 ILE A O 1
ATOM 1273 N N . ALA A 1 175 ? 14.399 45.589 -8.015 1.00 57.59 175 ALA A N 1
ATOM 1274 C CA . ALA A 1 175 ? 15.853 45.745 -7.918 1.00 57.59 175 ALA A CA 1
ATOM 1275 C C . ALA A 1 175 ? 16.483 46.331 -9.199 1.00 57.59 175 ALA A C 1
ATOM 1277 O O . ALA A 1 175 ? 17.444 47.104 -9.120 1.00 57.59 175 ALA A O 1
ATOM 1278 N N . SER A 1 176 ? 15.930 46.006 -10.373 1.00 58.28 176 SER A N 1
ATOM 1279 C CA . SER A 1 176 ? 16.352 46.589 -11.652 1.00 58.28 176 SER A CA 1
ATOM 1280 C C . SER A 1 176 ? 15.955 48.068 -11.762 1.00 58.28 176 SER A C 1
ATOM 1282 O O . SER A 1 176 ? 16.772 48.894 -12.173 1.00 58.28 176 SER A O 1
ATOM 1284 N N . LEU A 1 177 ? 14.761 48.434 -11.275 1.00 55.50 177 LEU A N 1
ATOM 1285 C CA . LEU A 1 177 ? 14.252 49.812 -11.288 1.00 55.50 177 LEU A CA 1
ATOM 1286 C C . LEU A 1 177 ? 15.140 50.783 -10.483 1.00 55.50 177 LEU A C 1
ATOM 1288 O O . LEU A 1 177 ? 15.376 51.911 -10.917 1.00 55.50 177 LEU A O 1
ATOM 1292 N N . ILE A 1 178 ? 15.710 50.323 -9.361 1.00 58.94 178 ILE A N 1
ATOM 1293 C CA . ILE A 1 178 ? 16.632 51.104 -8.512 1.00 58.94 178 ILE A CA 1
ATOM 1294 C C . ILE A 1 178 ? 17.972 51.387 -9.220 1.00 58.94 178 ILE A C 1
ATOM 1296 O O . ILE A 1 178 ? 18.625 52.393 -8.936 1.00 58.94 178 ILE A O 1
ATOM 1300 N N . ARG A 1 179 ? 18.392 50.541 -10.171 1.00 52.41 179 ARG A N 1
ATOM 1301 C CA . ARG A 1 179 ? 19.654 50.703 -10.917 1.00 52.41 179 ARG A CA 1
ATOM 1302 C C . ARG A 1 179 ? 19.550 51.717 -12.063 1.00 52.41 179 ARG A C 1
ATOM 1304 O O . ARG A 1 179 ? 20.576 52.252 -12.479 1.00 52.41 179 ARG A O 1
ATOM 1311 N N . THR A 1 180 ? 18.346 51.982 -12.561 1.00 55.91 180 THR A N 1
ATOM 1312 C CA . THR A 1 180 ? 18.103 52.856 -13.721 1.00 55.91 180 THR A CA 1
ATOM 1313 C C . THR A 1 180 ? 17.789 54.305 -13.391 1.00 55.91 180 THR A C 1
ATOM 1315 O O . THR A 1 180 ? 17.705 55.084 -14.333 1.00 55.91 180 THR A O 1
ATOM 1318 N N . LEU A 1 181 ? 17.647 54.701 -12.117 1.00 52.56 181 LEU A N 1
ATOM 1319 C CA . LEU A 1 181 ? 17.503 56.119 -11.770 1.00 52.56 181 LEU A CA 1
ATOM 1320 C C . LEU A 1 181 ? 18.740 56.883 -12.276 1.00 52.56 181 LEU A C 1
ATOM 1322 O O . LEU A 1 181 ? 19.833 56.704 -11.725 1.00 52.56 181 LEU A O 1
ATOM 1326 N N . PRO A 1 182 ? 18.614 57.706 -13.336 1.00 54.31 182 PRO A N 1
ATOM 1327 C CA . PRO A 1 182 ? 19.745 58.426 -13.874 1.00 54.31 182 PRO A CA 1
ATOM 1328 C C . PRO A 1 182 ? 20.145 59.455 -12.830 1.00 54.31 182 PRO A C 1
ATOM 1330 O O . PRO A 1 182 ? 19.353 60.301 -12.423 1.00 54.31 182 PRO A O 1
ATOM 1333 N N . MET A 1 183 ? 21.397 59.369 -12.403 1.00 52.06 183 MET A N 1
ATOM 1334 C CA . MET A 1 183 ? 22.105 60.350 -11.592 1.00 52.06 183 MET A CA 1
ATOM 1335 C C . MET A 1 183 ? 22.292 61.638 -12.420 1.00 52.06 183 MET A C 1
ATOM 1337 O O . MET A 1 183 ? 23.405 61.995 -12.798 1.00 52.06 183 MET A O 1
ATOM 1341 N N . TRP A 1 184 ? 21.194 62.279 -12.824 1.00 49.69 184 TRP A N 1
ATOM 1342 C CA . TRP A 1 184 ? 21.196 63.504 -13.613 1.00 49.69 184 TRP A CA 1
ATOM 1343 C C . TRP A 1 184 ? 21.129 64.712 -12.672 1.00 49.69 184 TRP A C 1
ATOM 1345 O O . TRP A 1 184 ? 20.297 64.795 -11.777 1.00 49.69 184 TRP A O 1
ATOM 1355 N N . SER A 1 185 ? 22.077 65.619 -12.916 1.00 51.53 185 SER A N 1
ATOM 1356 C CA . SER A 1 185 ? 22.229 66.988 -12.410 1.00 51.53 185 SER A CA 1
ATOM 1357 C C . SER A 1 185 ? 22.620 67.217 -10.941 1.00 51.53 185 SER A C 1
ATOM 1359 O O . SER A 1 185 ? 21.862 67.779 -10.163 1.00 51.53 185 SER A O 1
ATOM 1361 N N . TRP A 1 186 ? 23.887 66.950 -10.606 1.00 51.94 186 TRP A N 1
ATOM 1362 C CA . TRP A 1 186 ? 24.638 67.779 -9.635 1.00 51.94 186 TRP A CA 1
ATOM 1363 C C . TRP A 1 186 ? 25.905 68.396 -10.266 1.00 51.94 186 TRP A C 1
ATOM 1365 O O . TRP A 1 186 ? 26.878 68.700 -9.585 1.00 51.94 186 TRP A O 1
ATOM 1375 N N . ARG A 1 187 ? 25.929 68.563 -11.599 1.00 59.38 187 ARG A N 1
ATOM 1376 C CA . ARG A 1 187 ? 27.101 69.051 -12.365 1.00 59.38 187 ARG A CA 1
ATOM 1377 C C . ARG A 1 187 ? 26.872 70.349 -13.153 1.00 59.38 187 ARG A C 1
ATOM 1379 O O . ARG A 1 187 ? 27.594 70.619 -14.100 1.00 59.38 187 ARG A O 1
ATOM 1386 N N . MET A 1 188 ? 25.900 71.157 -12.750 1.00 60.38 188 MET A N 1
ATOM 1387 C CA . MET A 1 188 ? 25.648 72.527 -13.224 1.00 60.38 188 MET A CA 1
ATOM 1388 C C . MET A 1 188 ? 25.078 73.228 -11.976 1.00 60.38 188 MET A C 1
ATOM 1390 O O . MET A 1 188 ? 23.988 72.868 -11.569 1.00 60.38 188 MET A O 1
ATOM 1394 N N . PHE A 1 189 ? 25.726 74.070 -11.175 1.00 59.12 189 PHE A N 1
ATOM 1395 C CA . PHE A 1 189 ? 26.636 75.179 -11.425 1.00 59.12 189 PHE A CA 1
ATOM 1396 C C . PHE A 1 189 ? 27.388 75.469 -10.109 1.00 59.12 189 PHE A C 1
ATOM 1398 O O . PHE A 1 189 ? 26.930 76.235 -9.267 1.00 59.12 189 PHE A O 1
ATOM 1405 N N . GLY A 1 190 ? 28.531 74.820 -9.901 1.00 61.06 190 GLY A N 1
ATOM 1406 C CA . GLY A 1 190 ? 29.476 75.164 -8.839 1.00 61.06 190 GLY A CA 1
ATOM 1407 C C . GLY A 1 190 ? 30.773 75.648 -9.469 1.00 61.06 190 GLY A C 1
ATOM 1408 O O . GLY A 1 190 ? 31.721 74.878 -9.558 1.00 61.06 190 GLY A O 1
ATOM 1409 N N . ALA A 1 191 ? 30.801 76.879 -9.976 1.00 57.66 191 ALA A N 1
ATOM 1410 C CA . ALA A 1 191 ? 32.040 77.547 -10.360 1.00 57.66 191 ALA A CA 1
ATOM 1411 C C . ALA A 1 191 ? 31.841 79.067 -10.356 1.00 57.66 191 ALA A C 1
ATOM 1413 O O . ALA A 1 191 ? 30.852 79.550 -10.896 1.00 57.66 191 ALA A O 1
ATOM 1414 N N . GLN A 1 192 ? 32.842 79.775 -9.825 1.00 55.50 192 GLN A N 1
ATOM 1415 C CA . GLN A 1 192 ? 33.013 81.236 -9.770 1.00 55.50 192 GLN A CA 1
ATOM 1416 C C . GLN A 1 192 ? 32.500 81.929 -8.493 1.00 55.50 192 GLN A C 1
ATOM 1418 O O . GLN A 1 192 ? 31.797 82.933 -8.534 1.00 55.50 192 GLN A O 1
ATOM 1423 N N . ALA A 1 193 ? 32.959 81.442 -7.339 1.00 54.84 193 ALA A N 1
ATOM 1424 C CA . ALA A 1 193 ? 33.262 82.315 -6.211 1.00 54.84 193 ALA A CA 1
ATOM 1425 C C . ALA A 1 193 ? 34.703 82.046 -5.756 1.00 54.84 193 ALA A C 1
ATOM 1427 O O . ALA A 1 193 ? 35.016 80.916 -5.395 1.00 54.84 193 ALA A O 1
ATOM 1428 N N . GLN A 1 194 ? 35.502 83.120 -5.722 1.00 58.06 194 GLN A N 1
ATOM 1429 C CA . GLN A 1 194 ? 36.863 83.244 -5.175 1.00 58.06 194 GLN A CA 1
ATOM 1430 C C . GLN A 1 194 ? 37.995 82.776 -6.104 1.00 58.06 194 GLN A C 1
ATOM 1432 O O . GLN A 1 194 ? 37.970 81.654 -6.587 1.00 58.06 194 GLN A O 1
ATOM 1437 N N . ARG A 1 195 ? 39.066 83.534 -6.336 1.00 48.00 195 ARG A N 1
ATOM 1438 C CA . ARG A 1 195 ? 39.417 84.952 -6.161 1.00 48.00 195 ARG A CA 1
ATOM 1439 C C . ARG A 1 195 ? 40.750 85.113 -6.890 1.00 48.00 195 ARG A C 1
ATOM 1441 O O . ARG A 1 195 ? 41.511 84.119 -6.877 1.00 48.00 195 ARG A O 1
#

Radius of gyration: 28.74 Å; Cα contacts (8 Å, |Δi|>4): 264; chains: 1; bounding box: 59×102×31 Å

Solvent-accessible surface area (backbone atoms only — not comparable to full-atom values): 11386 Å² total; per-residue (Å²): 117,70,74,60,54,54,54,51,52,51,50,52,50,52,50,51,52,63,59,51,56,54,53,61,48,50,57,48,48,58,66,57,56,68,49,82,45,40,59,39,65,60,91,43,92,91,42,25,34,26,20,54,39,80,43,80,50,70,56,96,88,42,66,32,47,33,29,38,32,30,75,42,93,56,69,43,53,61,59,58,34,42,91,67,85,46,51,76,46,21,22,31,28,18,64,40,36,50,55,38,52,74,39,79,84,15,61,82,53,48,77,80,35,80,66,35,76,80,48,60,40,38,73,80,47,50,96,51,92,66,47,33,38,37,39,31,13,30,85,82,53,60,88,80,43,42,28,37,42,68,60,52,83,71,71,73,72,87,85,73,59,66,65,60,51,49,54,52,50,50,56,53,50,55,59,51,57,70,70,63,65,73,91,73,81,90,84,77,87,92,80,89,78,87,132

Sequence (195 aa):
MLRRSVLLAAAIAAVAAALLVPQVIASREARTGALTFSAVQHPVAGVEPLYLRAQFGDHHGQAVIGYAVRPGESNTVLPPGVSRLPGPGEAVVSPGLEALLLSHDGDALRPLFPMGVVSLIAEDGLAEDGELRYYVGDRTVGRDNAVYEFGAPTSPAPSWPFEVVAALASVLGIASLIRTLPMWSWRMFGAQAQR

Foldseek 3Di:
DVVVVVVVVVVVVVVVVVVVVVVVVVVVCVQVVVLVWDFDQDDDPPEWWKFWDWDWDDQPNAIATEIAIEADDDRYDDQAQDPDAAAALEKEWAPLQVVCCPDPSVPVVVVSRVVYYPYYRDPRNDPDPNRTYMYHYHPPGDPPRTTRDTHDPPPDDPDDDPVVVVVVVVVVVVVVVVVPPPPPDPPPDDDDDDD